Protein AF-A0A7G4A4N8-F1 (afdb_monomer)

Structure (mmCIF, N/CA/C/O backbone):
data_AF-A0A7G4A4N8-F1
#
_entry.id   AF-A0A7G4A4N8-F1
#
loop_
_atom_site.group_PDB
_atom_site.id
_atom_site.type_symbol
_atom_site.label_atom_id
_atom_site.label_alt_id
_atom_site.label_comp_id
_atom_site.label_asym_id
_atom_site.label_entity_id
_atom_site.label_seq_id
_atom_site.pdbx_PDB_ins_code
_atom_site.Cartn_x
_atom_site.Cartn_y
_atom_site.Cartn_z
_atom_site.occupancy
_atom_site.B_iso_or_equiv
_atom_site.auth_seq_id
_atom_site.auth_comp_id
_atom_site.auth_asym_id
_atom_site.auth_atom_id
_atom_site.pdbx_PDB_model_num
ATOM 1 N N . MET A 1 1 ? 3.421 18.245 -13.601 1.00 50.66 1 MET A N 1
ATOM 2 C CA . MET A 1 1 ? 3.447 17.379 -14.801 1.00 50.66 1 MET A CA 1
ATOM 3 C C . MET A 1 1 ? 2.092 16.705 -14.952 1.00 50.66 1 MET A C 1
ATOM 5 O O . MET A 1 1 ? 1.429 16.529 -13.933 1.00 50.66 1 MET A O 1
ATOM 9 N N . PRO A 1 2 ? 1.633 16.388 -16.171 1.00 55.34 2 PRO A N 1
ATOM 10 C CA . PRO A 1 2 ? 0.324 15.787 -16.346 1.00 55.34 2 PRO A CA 1
ATOM 11 C C . PRO A 1 2 ? 0.338 14.312 -15.906 1.00 55.34 2 PRO A C 1
ATOM 13 O O . PRO A 1 2 ? 1.372 13.643 -15.902 1.00 55.34 2 PRO A O 1
ATOM 16 N N . SER A 1 3 ? -0.819 13.829 -15.469 1.00 63.28 3 SER A N 1
ATOM 17 C CA . SER A 1 3 ? -0.973 12.531 -14.815 1.00 63.28 3 SER A CA 1
ATOM 18 C C . SER A 1 3 ? -0.917 11.369 -15.824 1.00 63.28 3 SER A C 1
ATOM 20 O O . SER A 1 3 ? -1.856 11.175 -16.590 1.00 63.28 3 SER A O 1
ATOM 22 N N . ARG A 1 4 ? 0.164 10.571 -15.806 1.00 70.56 4 ARG A N 1
ATOM 23 C CA . ARG A 1 4 ? 0.321 9.284 -16.528 1.00 70.56 4 ARG A CA 1
ATOM 24 C C . ARG A 1 4 ? -0.459 8.087 -15.956 1.00 70.56 4 ARG A C 1
ATOM 26 O O . ARG A 1 4 ? -0.221 7.678 -14.818 1.00 70.56 4 ARG A O 1
ATOM 33 N N . ILE A 1 5 ? -1.331 7.464 -16.734 1.00 71.50 5 ILE A N 1
ATOM 34 C CA . ILE A 1 5 ? -2.179 6.350 -16.291 1.00 71.50 5 ILE A CA 1
ATOM 35 C C . ILE A 1 5 ? -1.416 5.026 -16.412 1.00 71.50 5 ILE A C 1
ATOM 37 O O . ILE A 1 5 ? -1.003 4.643 -17.503 1.00 71.50 5 ILE A O 1
ATOM 41 N N . GLN A 1 6 ? -1.250 4.311 -15.296 1.00 79.69 6 GLN A N 1
ATOM 42 C CA . GLN A 1 6 ? -0.644 2.979 -15.303 1.00 79.69 6 GLN A CA 1
ATOM 43 C C . GLN A 1 6 ? -1.582 1.950 -15.962 1.00 79.69 6 GLN A C 1
ATOM 45 O O . GLN A 1 6 ? -2.731 1.838 -15.527 1.00 79.69 6 GLN A O 1
ATOM 50 N N . PRO A 1 7 ? -1.107 1.162 -16.946 1.00 81.75 7 PRO A N 1
ATOM 51 C CA . PRO A 1 7 ? -1.880 0.068 -17.528 1.00 81.75 7 PRO A CA 1
ATOM 52 C C . PRO A 1 7 ? -2.220 -1.032 -16.514 1.00 81.75 7 PRO A C 1
ATOM 54 O O . PRO A 1 7 ? -1.466 -1.301 -15.580 1.00 81.75 7 PRO A O 1
ATOM 57 N N . GLU A 1 8 ? -3.347 -1.712 -16.723 1.00 80.81 8 GLU A N 1
ATOM 58 C CA . GLU A 1 8 ? -3.895 -2.679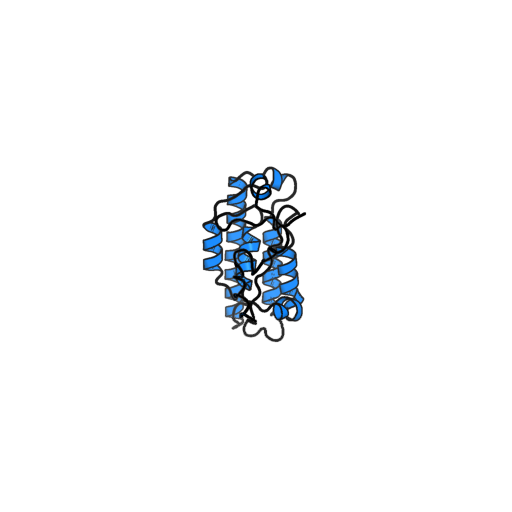 -15.764 1.00 80.81 8 GLU A CA 1
ATOM 59 C C . GLU A 1 8 ? -2.968 -3.872 -15.477 1.00 80.81 8 GLU A C 1
ATOM 61 O O . GLU A 1 8 ? -2.858 -4.284 -14.325 1.00 80.81 8 GLU A O 1
ATOM 66 N N . HIS A 1 9 ? -2.266 -4.387 -16.488 1.00 87.31 9 HIS A N 1
ATOM 67 C CA . HIS A 1 9 ? -1.401 -5.573 -16.391 1.00 87.31 9 HIS A CA 1
ATOM 68 C C . HIS A 1 9 ? 0.071 -5.247 -16.093 1.00 87.31 9 HIS A C 1
ATOM 70 O O . HIS A 1 9 ? 0.887 -6.157 -15.985 1.00 87.31 9 HIS A O 1
ATOM 76 N N . ILE A 1 10 ? 0.414 -3.963 -15.953 1.00 89.25 10 ILE A N 1
ATOM 77 C CA . ILE A 1 10 ? 1.795 -3.499 -15.780 1.00 89.25 10 ILE A CA 1
ATOM 78 C C . ILE A 1 10 ? 1.975 -2.911 -14.382 1.00 89.25 10 ILE A C 1
ATOM 80 O O . ILE A 1 10 ? 1.026 -2.394 -13.778 1.00 89.25 10 ILE A O 1
ATOM 84 N N . ILE A 1 11 ? 3.203 -2.968 -13.870 1.00 89.44 11 ILE A N 1
ATOM 85 C CA . ILE A 1 11 ? 3.648 -2.264 -12.677 1.00 89.44 11 ILE A CA 1
ATOM 86 C C . ILE A 1 11 ? 4.940 -1.481 -12.931 1.00 89.44 11 ILE A C 1
ATOM 88 O O . ILE A 1 11 ? 5.979 -2.025 -13.282 1.00 89.44 11 ILE A O 1
ATOM 92 N N . GLY A 1 12 ? 4.862 -0.160 -12.771 1.00 88.75 12 GLY A N 1
ATOM 93 C CA . GLY A 1 12 ? 6.040 0.711 -12.861 1.00 88.75 12 GLY A CA 1
ATOM 94 C C . GLY A 1 12 ? 6.844 0.752 -11.558 1.00 88.75 12 GLY A C 1
ATOM 95 O O . GLY A 1 12 ? 6.359 0.266 -10.530 1.00 88.75 12 GLY A O 1
ATOM 96 N N . PRO A 1 13 ? 8.007 1.419 -11.556 1.00 88.12 13 PRO A N 1
ATOM 97 C CA . PRO A 1 13 ? 8.814 1.589 -10.353 1.00 88.12 13 PRO A CA 1
ATOM 98 C C . PRO A 1 13 ? 8.028 2.287 -9.234 1.00 88.12 13 PRO A C 1
ATOM 100 O O . PRO A 1 13 ? 7.148 3.118 -9.489 1.00 88.12 13 PRO A O 1
ATOM 103 N N . ASN A 1 14 ? 8.368 1.967 -7.983 1.00 89.62 14 ASN A N 1
ATOM 104 C CA . ASN A 1 14 ? 7.815 2.575 -6.765 1.00 89.62 14 ASN A CA 1
ATOM 105 C C . ASN A 1 14 ? 6.289 2.419 -6.576 1.00 89.62 14 ASN A C 1
ATOM 107 O O . ASN A 1 14 ? 5.692 3.158 -5.785 1.00 89.62 14 ASN A O 1
ATOM 111 N N . ASN A 1 15 ? 5.643 1.497 -7.300 1.00 88.81 15 ASN A N 1
ATOM 112 C CA . ASN A 1 15 ? 4.184 1.360 -7.297 1.00 88.81 15 ASN A CA 1
ATOM 113 C C . ASN A 1 15 ? 3.623 0.234 -6.450 1.00 88.81 15 ASN A C 1
ATOM 115 O O . ASN A 1 15 ? 2.482 0.365 -6.014 1.00 88.81 15 ASN A O 1
ATOM 119 N N . ALA A 1 16 ? 4.360 -0.855 -6.228 1.00 91.88 16 ALA A N 1
ATOM 120 C CA . ALA A 1 16 ? 3.805 -2.027 -5.548 1.00 91.88 16 ALA A CA 1
ATOM 121 C C . ALA A 1 16 ? 3.273 -1.655 -4.165 1.00 91.88 16 ALA A C 1
ATOM 123 O O . ALA A 1 16 ? 2.098 -1.889 -3.878 1.00 91.88 16 ALA A O 1
ATOM 124 N N . GLY A 1 17 ? 4.087 -0.954 -3.373 1.00 93.25 17 GLY A N 1
ATOM 125 C CA . GLY A 1 17 ? 3.690 -0.468 -2.055 1.00 93.25 17 GLY A CA 1
ATOM 126 C C . GLY A 1 17 ? 2.419 0.386 -2.078 1.00 93.25 17 GLY A C 1
ATOM 127 O O . GLY A 1 17 ? 1.474 0.151 -1.322 1.00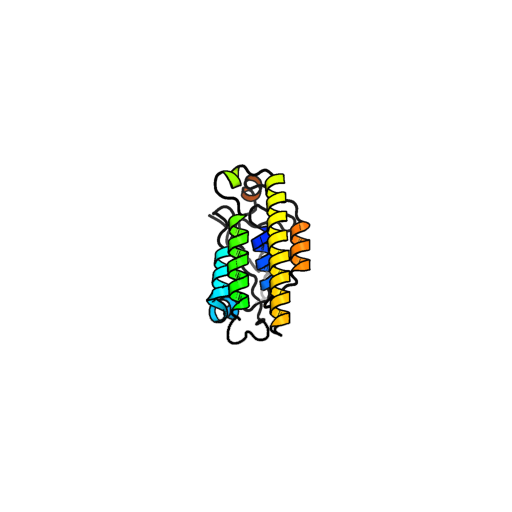 93.25 17 GLY A O 1
ATOM 128 N N . LYS A 1 18 ? 2.365 1.350 -3.001 1.00 91.12 18 LYS A N 1
ATOM 129 C CA . LYS A 1 18 ? 1.237 2.278 -3.160 1.00 91.12 18 LYS A CA 1
ATOM 130 C C . LYS A 1 18 ? -0.038 1.574 -3.617 1.00 91.12 18 LYS A C 1
ATOM 132 O O . LYS A 1 18 ? -1.113 1.866 -3.105 1.00 91.12 18 LYS A O 1
ATOM 137 N N . MET A 1 19 ? 0.066 0.643 -4.562 1.00 90.12 19 MET A N 1
ATOM 138 C CA . MET A 1 19 ? -1.076 -0.118 -5.065 1.00 90.12 19 MET A CA 1
ATOM 139 C C . MET A 1 19 ? -1.680 -1.019 -3.994 1.00 90.12 19 MET A C 1
ATOM 141 O O . MET A 1 19 ? -2.903 -1.056 -3.861 1.00 90.12 19 MET A O 1
ATOM 145 N N . ILE A 1 20 ? -0.833 -1.698 -3.216 1.00 93.31 20 ILE A N 1
ATOM 146 C CA . ILE A 1 20 ? -1.283 -2.572 -2.131 1.00 93.31 20 ILE A CA 1
ATOM 147 C C . ILE A 1 20 ? -1.982 -1.747 -1.055 1.00 93.31 20 ILE A C 1
ATOM 149 O O . ILE A 1 20 ? -3.142 -2.014 -0.746 1.00 93.31 20 ILE A O 1
ATOM 153 N N . LEU A 1 21 ? -1.331 -0.688 -0.556 1.00 92.62 21 LEU A N 1
ATOM 154 C CA . LEU A 1 21 ? -1.939 0.181 0.450 1.00 92.62 21 LEU A CA 1
ATOM 155 C C . LEU A 1 21 ? -3.208 0.858 -0.068 1.00 92.62 21 LEU A C 1
ATOM 157 O O . LEU A 1 21 ? -4.196 0.894 0.647 1.00 92.62 21 LEU A O 1
ATOM 161 N N . ARG A 1 22 ? -3.260 1.330 -1.317 1.00 89.75 22 ARG A N 1
ATOM 162 C CA . ARG A 1 22 ? -4.517 1.840 -1.883 1.00 89.75 22 ARG A CA 1
ATOM 163 C C . ARG A 1 22 ? -5.615 0.779 -1.863 1.00 89.75 22 ARG A C 1
ATOM 165 O O . ARG A 1 22 ? -6.738 1.087 -1.480 1.00 89.75 22 ARG A O 1
ATOM 172 N N . GLY A 1 23 ? -5.311 -0.438 -2.312 1.00 89.25 23 GLY A N 1
ATOM 173 C CA . GLY A 1 23 ? -6.289 -1.521 -2.389 1.00 89.25 23 GLY A CA 1
ATOM 174 C C . GLY A 1 23 ? -6.884 -1.864 -1.024 1.00 89.25 23 GLY A C 1
ATOM 175 O O . GLY A 1 23 ? -8.092 -2.043 -0.917 1.00 89.25 23 GLY A O 1
ATOM 176 N N . CYS A 1 24 ? -6.067 -1.876 0.033 1.00 91.12 24 CYS A N 1
ATOM 177 C CA . CYS A 1 24 ? -6.538 -2.173 1.388 1.00 91.12 24 CYS A CA 1
ATOM 178 C C . CYS A 1 24 ? -7.562 -1.149 1.915 1.00 91.12 24 CYS A C 1
ATOM 180 O O . CYS A 1 24 ? -8.391 -1.495 2.757 1.00 91.12 24 CYS A O 1
ATOM 182 N N . PHE A 1 25 ? -7.526 0.089 1.410 1.00 89.81 25 PHE A N 1
ATOM 183 C CA . PHE A 1 25 ? -8.363 1.203 1.866 1.00 89.81 25 PHE A CA 1
ATOM 184 C C . PHE A 1 25 ? -9.424 1.634 0.834 1.00 89.81 25 PHE A C 1
ATOM 186 O O . PHE A 1 25 ? -10.124 2.615 1.060 1.00 89.81 25 PHE A O 1
ATOM 193 N N . MET A 1 26 ? -9.572 0.917 -0.289 1.00 84.06 26 MET A N 1
ATOM 194 C CA . MET A 1 26 ? -10.341 1.391 -1.453 1.00 84.06 26 MET A CA 1
ATOM 195 C C . MET A 1 26 ? -11.852 1.569 -1.233 1.00 84.06 26 MET A C 1
ATOM 197 O O . MET A 1 26 ? -12.509 2.204 -2.053 1.00 84.06 26 MET A O 1
ATOM 201 N N . ASN A 1 27 ? -12.407 0.983 -0.170 1.00 84.94 27 ASN A N 1
ATOM 202 C CA . ASN A 1 27 ? -13.834 1.061 0.150 1.00 84.94 27 ASN A CA 1
ATOM 203 C C . ASN A 1 27 ? -14.109 1.887 1.409 1.00 84.94 27 ASN A C 1
ATOM 205 O O . ASN A 1 27 ? -15.248 1.930 1.872 1.00 84.94 27 ASN A O 1
ATOM 209 N N . ILE A 1 28 ? -13.088 2.536 1.970 1.00 89.19 28 ILE A N 1
ATOM 210 C CA . ILE A 1 28 ? -13.249 3.356 3.167 1.00 89.19 28 ILE A CA 1
ATOM 211 C C . ILE A 1 28 ? -13.821 4.719 2.780 1.00 89.19 28 ILE A C 1
ATOM 213 O O . ILE A 1 28 ? -13.477 5.281 1.736 1.00 89.19 28 ILE A O 1
ATOM 217 N N . SER A 1 29 ? -14.691 5.241 3.641 1.00 91.00 29 SER A N 1
ATOM 218 C CA . SER A 1 29 ? -15.255 6.581 3.553 1.00 91.00 29 SER A CA 1
ATOM 219 C C . SER A 1 29 ? -14.167 7.643 3.432 1.00 91.00 29 SER A C 1
ATOM 221 O O . SER A 1 29 ? -13.218 7.696 4.222 1.00 91.00 29 SER A O 1
ATOM 223 N N . LYS A 1 30 ? -14.341 8.532 2.451 1.00 90.25 30 LYS A N 1
ATOM 224 C CA . LYS A 1 30 ? -13.481 9.704 2.277 1.00 90.25 30 LYS A CA 1
ATOM 225 C C . LYS A 1 30 ? -13.485 10.583 3.522 1.00 90.25 30 LYS A C 1
ATOM 227 O O . LYS A 1 30 ? -12.416 10.958 3.997 1.00 90.25 30 LYS A O 1
ATOM 232 N N . ASP A 1 31 ? -14.666 10.855 4.070 1.00 91.44 31 ASP A N 1
ATOM 233 C CA . ASP A 1 31 ? -14.814 11.692 5.260 1.00 91.44 31 ASP A CA 1
ATOM 234 C C . ASP A 1 31 ? -14.106 11.063 6.457 1.00 91.44 31 ASP A C 1
ATOM 236 O O . ASP A 1 31 ? -13.403 11.750 7.194 1.00 91.44 31 ASP A O 1
ATOM 240 N N . TRP A 1 32 ? -14.187 9.740 6.606 1.00 93.06 32 TRP A N 1
ATOM 241 C CA . TRP A 1 32 ? -13.449 9.059 7.663 1.00 93.06 32 TRP A CA 1
ATOM 242 C C . TRP A 1 32 ? -11.930 9.150 7.462 1.00 93.06 32 TRP A C 1
ATOM 244 O O . TRP A 1 32 ? -11.195 9.395 8.419 1.00 93.06 32 TRP A O 1
ATOM 254 N N . ILE A 1 33 ? -11.429 8.991 6.232 1.00 90.56 33 ILE A N 1
ATOM 255 C CA . ILE A 1 33 ? -9.993 9.127 5.926 1.00 90.56 33 ILE A CA 1
ATOM 256 C C . ILE A 1 33 ? -9.490 10.546 6.206 1.00 90.56 33 ILE A C 1
ATOM 258 O O . ILE A 1 33 ? -8.435 10.726 6.814 1.00 90.56 33 ILE A O 1
ATOM 262 N N . GLU A 1 34 ? -10.231 11.557 5.764 1.00 89.94 34 GLU A N 1
ATOM 263 C CA . GLU A 1 34 ? -9.786 12.950 5.808 1.00 89.94 34 GLU A CA 1
ATOM 264 C C . GLU A 1 34 ? -10.041 13.618 7.164 1.00 89.94 34 GLU A C 1
ATOM 266 O O . GLU A 1 34 ? -9.230 14.434 7.605 1.00 89.94 34 GLU A O 1
ATOM 271 N N . GLN A 1 35 ? -11.135 13.270 7.844 1.00 90.69 35 GLN A N 1
ATOM 272 C CA . GLN A 1 35 ? -11.603 13.980 9.037 1.00 90.69 35 GLN A CA 1
ATOM 273 C C . GLN A 1 35 ? -11.390 13.155 10.310 1.00 90.69 35 GLN A C 1
ATOM 275 O O . GLN A 1 35 ? -10.744 13.631 11.244 1.00 90.69 35 GLN A O 1
ATOM 280 N N . THR A 1 36 ? -11.861 11.906 10.342 1.00 91.56 36 THR A N 1
ATOM 281 C CA . THR A 1 36 ? -11.829 11.060 11.552 1.00 91.56 36 THR A CA 1
ATOM 282 C C . THR A 1 36 ? -10.452 10.443 11.805 1.00 91.56 36 THR A C 1
ATOM 284 O O . THR A 1 36 ? -9.941 10.437 12.923 1.00 91.56 36 THR A O 1
ATOM 287 N N . SER A 1 37 ? -9.805 9.948 10.753 1.00 90.69 37 SER A N 1
ATOM 288 C CA . SER A 1 37 ? -8.522 9.246 10.812 1.00 90.69 37 SER A CA 1
ATOM 289 C C . SER A 1 37 ? -7.359 10.073 10.280 1.00 90.69 37 SER A C 1
ATOM 291 O O . SER A 1 37 ? -6.346 9.507 9.881 1.00 90.69 37 SER A O 1
ATOM 293 N N . ASN A 1 38 ? -7.467 11.405 10.319 1.00 88.81 38 ASN A N 1
ATOM 294 C CA . ASN A 1 38 ? -6.541 12.379 9.722 1.00 88.81 38 ASN A CA 1
ATOM 295 C C . ASN A 1 38 ? -5.041 12.006 9.824 1.00 88.81 38 ASN A C 1
ATOM 297 O O . ASN A 1 38 ? -4.276 12.208 8.886 1.00 88.81 38 ASN A O 1
ATOM 301 N N . GLN A 1 39 ? -4.591 11.390 10.923 1.00 91.31 39 GLN A N 1
ATOM 302 C CA . GLN A 1 39 ? -3.219 10.873 11.029 1.00 91.31 39 GLN A CA 1
ATOM 303 C C . GLN A 1 39 ? -2.919 9.715 10.057 1.00 91.31 39 GLN A C 1
ATOM 305 O O . GLN A 1 39 ? -1.955 9.792 9.294 1.00 91.31 39 GLN A O 1
ATOM 310 N N . VAL A 1 40 ? -3.743 8.663 10.055 1.00 92.62 40 VAL A N 1
ATOM 311 C CA . VAL A 1 40 ? -3.651 7.532 9.115 1.00 92.62 40 VAL A CA 1
ATOM 312 C C . VAL A 1 40 ? -3.896 8.023 7.690 1.00 92.62 40 VAL A C 1
ATOM 314 O O . VAL A 1 40 ? -3.056 7.815 6.812 1.00 92.62 40 VAL A O 1
ATOM 317 N N . GLY A 1 41 ? -4.998 8.743 7.468 1.00 90.75 41 GLY A N 1
ATOM 318 C CA . GLY A 1 41 ? -5.368 9.261 6.156 1.00 90.75 41 GLY A CA 1
ATOM 319 C C . GLY A 1 41 ? -4.343 10.230 5.576 1.00 90.75 41 GLY A C 1
ATOM 320 O O . GLY A 1 41 ? -4.022 10.157 4.390 1.00 90.75 41 GLY A O 1
ATOM 321 N N . GLY A 1 42 ? -3.747 11.085 6.404 1.00 91.06 42 GLY A N 1
ATOM 322 C CA . GLY A 1 42 ? -2.692 12.010 6.007 1.00 91.06 42 GLY A CA 1
ATOM 323 C C . GLY A 1 42 ? -1.363 11.319 5.697 1.00 91.06 42 GLY A C 1
ATOM 324 O O . GLY A 1 42 ? -0.635 11.765 4.807 1.00 91.06 42 GLY A O 1
ATOM 325 N N . LEU A 1 43 ? -1.015 10.230 6.392 1.00 93.00 43 LEU A N 1
ATOM 326 C CA . LEU A 1 43 ? 0.145 9.400 6.039 1.00 93.00 43 LEU A CA 1
ATOM 327 C C . LEU A 1 43 ? -0.077 8.687 4.702 1.00 93.00 43 LEU A C 1
ATOM 329 O O . LEU A 1 43 ? 0.766 8.796 3.810 1.00 93.00 43 LEU A O 1
ATOM 333 N N . LEU A 1 44 ? -1.230 8.036 4.547 1.00 91.12 44 LEU A N 1
ATOM 334 C CA . LEU A 1 44 ? -1.600 7.312 3.336 1.00 91.12 44 LEU A CA 1
ATOM 335 C C . LEU A 1 44 ? -1.661 8.252 2.126 1.00 91.12 44 LEU A C 1
ATOM 337 O O . LEU A 1 44 ? -0.970 8.033 1.137 1.00 91.12 44 LEU A O 1
ATOM 341 N N . THR A 1 45 ? -2.405 9.353 2.227 1.00 88.38 45 THR A N 1
ATOM 342 C CA . THR A 1 45 ? -2.569 10.327 1.136 1.00 88.38 45 THR A CA 1
ATOM 343 C C . THR A 1 45 ? -1.232 10.928 0.709 1.00 88.38 45 THR A C 1
ATOM 345 O O . THR A 1 45 ? -0.949 11.014 -0.485 1.00 88.38 45 THR A O 1
ATOM 348 N N . ARG A 1 46 ? -0.364 11.310 1.659 1.00 88.50 46 ARG A N 1
ATOM 349 C CA . ARG A 1 46 ? 0.977 11.819 1.324 1.00 88.50 46 ARG A CA 1
ATOM 350 C C . ARG A 1 46 ? 1.836 10.761 0.651 1.00 88.50 46 ARG A C 1
ATOM 352 O O . ARG A 1 46 ? 2.576 11.089 -0.267 1.00 88.50 46 ARG A O 1
ATOM 359 N N . TYR A 1 47 ? 1.761 9.511 1.097 1.00 89.56 47 TYR A N 1
ATOM 360 C CA . TYR A 1 47 ? 2.509 8.427 0.472 1.00 89.56 47 TYR A CA 1
ATOM 361 C C . TYR A 1 47 ? 2.040 8.155 -0.963 1.00 89.56 47 TYR A C 1
ATOM 363 O O . TYR A 1 47 ? 2.868 8.052 -1.860 1.00 89.56 47 TYR A O 1
ATOM 371 N N . LEU A 1 48 ? 0.731 8.115 -1.209 1.00 86.19 48 LEU A N 1
ATOM 372 C CA . LEU A 1 48 ? 0.180 7.837 -2.538 1.00 86.19 48 LEU A CA 1
ATOM 373 C C . LEU A 1 48 ? 0.386 8.982 -3.548 1.00 86.19 48 LEU A C 1
ATOM 375 O O . LEU A 1 48 ? 0.466 8.729 -4.754 1.00 86.19 48 LEU A O 1
ATOM 379 N N . LYS A 1 49 ? 0.504 10.223 -3.057 1.00 78.56 49 LYS A N 1
ATOM 380 C CA . LYS A 1 49 ? 0.846 11.417 -3.850 1.00 78.56 49 LYS A CA 1
ATOM 381 C C . LYS A 1 49 ? 2.313 11.473 -4.267 1.00 78.56 49 LYS A C 1
ATOM 383 O O . LYS A 1 49 ? 2.632 12.023 -5.317 1.00 78.56 49 LYS A O 1
ATOM 388 N N 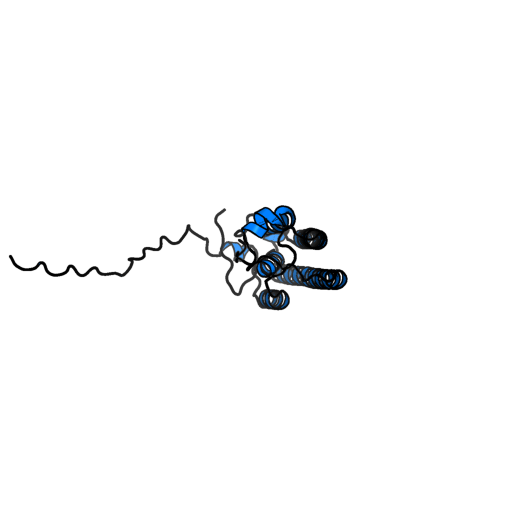. ASP A 1 50 ? 3.206 10.930 -3.450 1.00 67.25 50 ASP A N 1
ATOM 389 C CA . ASP A 1 50 ? 4.648 11.093 -3.614 1.00 67.25 50 ASP A CA 1
ATOM 390 C C . ASP A 1 50 ? 5.214 10.055 -4.591 1.00 67.25 50 ASP A C 1
ATOM 392 O O . ASP A 1 50 ? 5.575 8.935 -4.226 1.00 67.25 50 ASP A O 1
ATOM 396 N N . ARG A 1 51 ? 5.217 10.409 -5.878 1.00 65.50 51 ARG A N 1
ATOM 397 C CA . ARG A 1 51 ? 5.728 9.568 -6.972 1.00 65.50 51 ARG A CA 1
ATOM 398 C C . ARG A 1 51 ? 6.977 10.130 -7.648 1.00 65.50 51 ARG A C 1
ATOM 400 O O . ARG A 1 51 ? 7.225 9.804 -8.805 1.00 65.50 51 ARG A O 1
ATOM 407 N N . HIS A 1 52 ? 7.741 10.970 -6.944 1.00 63.50 52 HIS A N 1
ATOM 408 C CA . HIS A 1 52 ? 8.966 11.585 -7.471 1.00 63.50 52 HIS A CA 1
ATOM 409 C C . HIS A 1 52 ? 8.772 12.251 -8.848 1.00 63.50 52 HIS A C 1
ATOM 411 O O . HIS A 1 52 ? 9.620 12.126 -9.713 1.00 63.50 52 HIS A O 1
ATOM 417 N N . GLU A 1 53 ? 7.640 12.934 -9.064 1.00 54.09 53 GLU A N 1
ATOM 418 C CA . GLU A 1 53 ? 7.301 13.669 -10.303 1.00 54.09 53 GLU A CA 1
ATOM 419 C C . GLU A 1 53 ? 7.139 12.836 -11.594 1.00 54.09 53 GLU A C 1
ATOM 421 O O . GLU A 1 53 ? 6.797 13.390 -12.639 1.00 54.09 53 GLU A O 1
ATOM 426 N N . GLU A 1 54 ? 7.296 11.514 -11.537 1.00 52.97 54 GLU A N 1
ATOM 427 C CA . GLU A 1 54 ? 7.426 10.674 -12.737 1.00 52.97 54 GLU A CA 1
ATOM 428 C C . GLU A 1 54 ? 6.139 9.918 -13.120 1.00 52.97 54 GLU A C 1
ATOM 430 O O . GLU A 1 54 ? 6.037 9.358 -14.214 1.00 52.97 54 GLU A O 1
ATOM 435 N N . ALA A 1 55 ? 5.101 9.937 -12.272 1.00 53.81 55 ALA A N 1
ATOM 436 C CA . ALA A 1 55 ? 3.815 9.308 -12.585 1.00 53.81 55 ALA A CA 1
ATOM 437 C C . ALA A 1 55 ? 2.622 9.841 -11.763 1.00 53.81 55 ALA A C 1
ATOM 439 O O . ALA A 1 55 ? 2.803 10.512 -10.750 1.00 53.81 55 ALA A O 1
ATOM 440 N N . THR A 1 56 ? 1.393 9.552 -12.224 1.00 54.31 56 THR A N 1
ATOM 441 C CA . THR A 1 56 ? 0.130 10.042 -11.621 1.00 54.31 56 THR A CA 1
ATOM 442 C C . THR A 1 56 ? 0.013 9.688 -10.158 1.00 54.31 56 THR A C 1
ATOM 444 O O . THR A 1 56 ? 0.238 8.533 -9.787 1.00 54.31 56 THR A O 1
ATOM 447 N N . GLU A 1 57 ? -0.450 10.659 -9.373 1.00 63.69 57 GLU A N 1
ATOM 448 C CA . GLU A 1 57 ? -0.991 10.434 -8.038 1.00 63.69 57 GLU A CA 1
ATOM 449 C C . GLU A 1 57 ? -1.911 9.209 -8.032 1.00 63.69 57 GLU A C 1
ATOM 451 O O . GLU A 1 57 ? -2.878 9.122 -8.787 1.00 63.69 57 GLU A O 1
ATOM 456 N N . ILE A 1 58 ? -1.634 8.256 -7.150 1.00 68.44 58 ILE A N 1
ATOM 457 C CA . ILE A 1 58 ? -2.532 7.124 -6.969 1.00 68.44 58 ILE A CA 1
ATOM 458 C C . ILE A 1 58 ? -3.684 7.605 -6.080 1.00 68.44 58 ILE A C 1
ATOM 460 O O . ILE A 1 58 ? -3.606 7.577 -4.856 1.00 68.44 58 ILE A O 1
ATOM 464 N N . THR A 1 59 ? -4.760 8.092 -6.698 1.00 67.81 59 THR A N 1
ATOM 465 C CA . THR A 1 59 ? -5.945 8.532 -5.953 1.00 67.81 59 THR A CA 1
ATOM 466 C C . THR A 1 59 ? -6.618 7.324 -5.314 1.00 67.81 59 THR A C 1
ATOM 468 O O . THR A 1 59 ? -6.915 6.340 -6.000 1.00 67.81 59 THR A O 1
ATOM 471 N N . LEU A 1 60 ? -6.885 7.386 -4.010 1.00 69.31 60 LEU A N 1
ATOM 472 C CA . LEU A 1 60 ? -7.724 6.398 -3.337 1.00 69.31 60 LEU A CA 1
ATOM 473 C C . LEU A 1 60 ? -9.106 6.382 -3.991 1.00 69.31 60 LEU A C 1
ATOM 475 O O . LEU A 1 60 ? -9.726 7.426 -4.180 1.00 69.31 60 LEU A O 1
ATOM 479 N N . GLY A 1 61 ? -9.572 5.187 -4.361 1.00 72.06 61 GLY A N 1
ATOM 480 C CA . GLY A 1 61 ? -11.014 4.996 -4.463 1.00 72.06 61 GLY A CA 1
ATOM 481 C C . GLY A 1 61 ? -11.569 5.128 -3.052 1.00 72.06 61 GLY A C 1
ATOM 482 O O . GLY A 1 61 ? -10.952 4.607 -2.125 1.00 72.06 61 GLY A O 1
ATOM 483 N N . TYR A 1 62 ? -12.656 5.870 -2.895 1.00 81.19 62 TYR A N 1
ATOM 484 C CA . TYR A 1 62 ? -13.357 5.972 -1.625 1.00 81.19 62 TYR A CA 1
ATOM 485 C C . TYR A 1 62 ? -14.692 5.255 -1.758 1.00 81.19 62 TYR A C 1
ATOM 487 O O . TYR A 1 62 ? -15.353 5.368 -2.793 1.00 81.19 62 TYR A O 1
ATOM 495 N N . GLY A 1 63 ? -15.059 4.523 -0.715 1.00 86.62 63 GLY A N 1
ATOM 496 C CA . GLY A 1 63 ? -16.404 3.989 -0.547 1.00 86.62 63 GLY A CA 1
ATOM 497 C C . GLY A 1 63 ? -17.161 4.799 0.496 1.00 86.62 63 GLY A C 1
ATOM 498 O O . GLY A 1 63 ? -16.876 5.975 0.713 1.00 86.62 63 GLY A O 1
ATOM 499 N N . GLU A 1 64 ? -18.096 4.141 1.171 1.00 88.38 64 GLU A N 1
ATOM 500 C CA . GLU A 1 64 ? -18.871 4.722 2.275 1.00 88.38 64 GLU A CA 1
ATOM 501 C C . GLU A 1 64 ? -18.610 3.999 3.605 1.00 88.38 64 GLU A C 1
ATOM 503 O O . GLU A 1 64 ? -19.114 4.416 4.645 1.00 88.38 64 GLU A O 1
ATOM 508 N N . ASN A 1 65 ? -17.790 2.939 3.604 1.00 89.50 65 ASN A N 1
ATOM 509 C CA . ASN A 1 65 ? -17.588 2.120 4.794 1.00 89.50 65 ASN A CA 1
ATOM 510 C C . ASN A 1 65 ? -16.694 2.829 5.808 1.00 89.50 65 ASN A C 1
ATOM 512 O O . ASN A 1 65 ? -15.637 3.367 5.472 1.00 89.50 65 ASN A O 1
ATOM 516 N N . VAL A 1 66 ? -17.081 2.756 7.072 1.00 90.94 66 VAL A N 1
ATOM 517 C CA . VAL A 1 66 ? -16.215 3.098 8.196 1.00 90.94 66 VAL A CA 1
ATOM 518 C C . VAL A 1 66 ? -15.691 1.790 8.785 1.00 90.94 66 VAL A C 1
ATOM 520 O O . VAL A 1 66 ? -16.493 0.877 8.979 1.00 90.94 66 VAL A O 1
ATOM 523 N N . PRO A 1 67 ? -14.374 1.648 9.023 1.00 90.88 67 PRO A N 1
ATOM 524 C CA . PRO A 1 67 ? -13.841 0.461 9.675 1.00 90.88 67 PRO A CA 1
ATOM 525 C C . PRO A 1 67 ? -14.497 0.241 11.041 1.00 90.88 67 PRO A C 1
ATOM 527 O O . PRO A 1 67 ? -14.579 1.174 11.842 1.00 90.88 67 PRO A O 1
ATOM 530 N N . GLU A 1 68 ? -14.942 -0.987 11.292 1.00 89.69 68 GLU A N 1
ATOM 531 C CA . GLU A 1 68 ? -15.656 -1.344 12.518 1.00 89.69 68 GLU A CA 1
ATOM 532 C C . GLU A 1 68 ? -14.813 -1.025 13.764 1.00 89.69 68 GLU A C 1
ATOM 534 O O . GLU A 1 68 ? -13.587 -1.223 13.789 1.00 89.69 68 GLU A O 1
ATOM 539 N N . GLY A 1 69 ? -15.470 -0.453 14.776 1.00 89.62 69 GLY A N 1
ATOM 540 C CA . GLY A 1 69 ? -14.850 -0.051 16.040 1.00 89.62 69 GLY A CA 1
ATOM 541 C C . GLY A 1 69 ? -14.012 1.230 15.960 1.00 89.62 69 GLY A C 1
ATOM 542 O O . GLY A 1 69 ? -13.355 1.595 16.936 1.00 89.62 69 GLY A O 1
ATOM 543 N N . ARG A 1 70 ? -14.006 1.919 14.810 1.00 92.50 70 ARG A N 1
ATOM 544 C CA . ARG A 1 70 ? -13.231 3.151 14.567 1.00 92.50 70 ARG A CA 1
ATOM 545 C C . ARG A 1 70 ? -14.101 4.327 14.148 1.00 92.50 70 ARG A C 1
ATOM 547 O O . ARG A 1 70 ? -13.605 5.280 13.546 1.00 92.50 70 ARG A O 1
ATOM 554 N N . GLU A 1 71 ? -15.385 4.289 14.473 1.00 92.50 71 GLU A N 1
ATOM 555 C CA . GLU A 1 71 ? -16.371 5.301 14.094 1.00 92.50 71 GLU A CA 1
ATOM 556 C C . GLU A 1 71 ? -15.976 6.697 14.588 1.00 92.50 71 GLU A C 1
ATOM 558 O O . GLU A 1 71 ? -16.148 7.686 13.876 1.00 92.50 71 GLU A O 1
ATOM 563 N N . GLU A 1 72 ? -15.375 6.770 15.776 1.00 91.88 72 GLU A N 1
ATOM 564 C CA . GLU A 1 72 ? -14.970 8.033 16.394 1.00 91.88 72 GLU A CA 1
ATOM 565 C C . GLU A 1 72 ? -13.510 8.414 16.117 1.00 91.88 72 GLU A C 1
ATOM 567 O O . GLU A 1 72 ? -13.188 9.602 16.062 1.00 91.88 72 GLU A O 1
ATOM 572 N N . ARG A 1 73 ? -12.605 7.432 15.984 1.00 93.12 73 ARG A N 1
ATOM 573 C CA . ARG A 1 73 ? -11.163 7.644 15.751 1.00 93.12 73 ARG A CA 1
ATOM 574 C C . ARG A 1 73 ? -10.427 6.337 15.419 1.00 93.12 73 ARG A C 1
ATOM 576 O O . ARG A 1 73 ? -10.875 5.274 15.841 1.00 93.12 73 ARG A O 1
ATOM 583 N N . PRO A 1 74 ? -9.252 6.401 14.762 1.00 94.06 74 PRO A N 1
ATOM 584 C CA . PRO A 1 74 ? -8.367 5.248 14.637 1.00 94.06 74 PRO A CA 1
ATOM 585 C C . PRO A 1 74 ? -7.757 4.855 15.990 1.00 94.06 74 PRO A C 1
ATOM 587 O O . PRO A 1 74 ? -7.546 5.696 16.873 1.00 94.06 74 PRO A O 1
ATOM 590 N N . HIS A 1 75 ? -7.397 3.582 16.125 1.00 95.00 75 HIS A N 1
ATOM 591 C CA . HIS A 1 75 ? -6.587 3.104 17.237 1.00 95.00 75 HIS A CA 1
ATOM 592 C C . HIS A 1 75 ? -5.131 3.552 17.080 1.00 95.00 75 HIS A C 1
ATOM 594 O O . HIS A 1 75 ? -4.637 3.819 15.982 1.00 95.00 75 HIS A O 1
ATOM 600 N N . LYS A 1 76 ? -4.398 3.583 18.198 1.00 94.56 76 LYS A N 1
ATOM 601 C CA . LYS A 1 76 ? -2.958 3.878 18.187 1.00 94.56 76 LYS A CA 1
ATOM 602 C C . LYS A 1 76 ? -2.190 2.897 17.293 1.00 94.56 76 LYS A C 1
ATOM 604 O O . LYS A 1 76 ? -1.315 3.318 16.540 1.00 94.56 76 LYS A O 1
ATOM 609 N N . LEU A 1 77 ? -2.571 1.621 17.343 1.00 95.81 77 LEU A N 1
ATOM 610 C CA . LEU A 1 77 ? -2.005 0.556 16.521 1.00 95.81 77 LEU A CA 1
ATOM 611 C C . LEU A 1 77 ? -2.119 0.859 15.015 1.00 95.81 77 LEU A C 1
ATOM 613 O O . LEU A 1 77 ? -1.164 0.635 14.276 1.00 95.81 77 LEU A O 1
ATOM 617 N N . ASP A 1 78 ? -3.240 1.434 14.566 1.00 95.69 78 ASP A N 1
ATOM 618 C CA . ASP A 1 78 ? -3.468 1.789 13.158 1.00 95.69 78 ASP A CA 1
ATOM 619 C C . ASP A 1 78 ? -2.464 2.847 12.670 1.00 95.69 78 ASP A C 1
ATOM 621 O O . ASP A 1 78 ? -1.919 2.767 11.564 1.00 95.69 78 ASP A O 1
ATOM 625 N N . ILE A 1 79 ? -2.197 3.843 13.521 1.00 95.62 79 ILE A N 1
ATOM 626 C CA . ILE A 1 79 ? -1.262 4.939 13.247 1.00 95.62 79 ILE A CA 1
ATOM 627 C C . ILE A 1 79 ? 0.176 4.414 13.220 1.00 95.62 79 ILE A C 1
ATOM 629 O O . ILE A 1 79 ? 0.942 4.764 12.320 1.00 95.62 79 ILE A O 1
ATOM 633 N N . GLU A 1 80 ? 0.541 3.567 14.185 1.00 96.25 80 GLU A N 1
ATOM 634 C CA . GLU A 1 80 ? 1.868 2.950 14.270 1.00 96.25 80 GLU A CA 1
ATOM 635 C C . GLU A 1 80 ? 2.146 2.044 13.068 1.00 96.25 80 GLU A C 1
ATOM 637 O O . GLU A 1 80 ? 3.204 2.167 12.443 1.00 96.25 80 GLU A O 1
ATOM 642 N N . PHE A 1 81 ? 1.178 1.201 12.694 1.00 97.00 81 PHE A N 1
ATOM 643 C CA . PHE A 1 81 ? 1.243 0.389 11.483 1.00 97.00 81 PHE A CA 1
ATOM 644 C C . PHE A 1 81 ? 1.485 1.266 10.250 1.00 97.00 81 PHE A C 1
ATOM 646 O O . PHE A 1 81 ? 2.460 1.054 9.523 1.00 97.00 81 PHE A O 1
ATOM 653 N N . MET A 1 82 ? 0.648 2.291 10.044 1.00 96.31 82 MET A N 1
ATOM 654 C CA . MET A 1 82 ? 0.727 3.143 8.858 1.00 96.31 82 MET A CA 1
ATOM 655 C C . MET A 1 82 ? 2.051 3.911 8.781 1.00 96.31 82 MET A C 1
ATOM 657 O O . MET A 1 82 ? 2.686 3.969 7.727 1.00 96.31 82 MET A O 1
ATOM 661 N N . ALA A 1 83 ? 2.509 4.477 9.898 1.00 95.75 83 ALA A N 1
ATOM 662 C CA . ALA A 1 83 ? 3.775 5.200 9.951 1.00 95.75 83 ALA A CA 1
ATOM 663 C C . ALA A 1 83 ? 4.967 4.280 9.648 1.00 95.75 83 ALA A C 1
ATOM 665 O O . ALA A 1 83 ? 5.864 4.653 8.885 1.00 95.75 83 ALA A O 1
ATOM 666 N N . ASN A 1 84 ? 4.968 3.073 10.218 1.00 96.69 84 ASN A N 1
ATOM 667 C CA . ASN A 1 84 ? 6.045 2.111 10.037 1.00 96.69 84 ASN A CA 1
ATOM 668 C C . ASN A 1 84 ? 6.117 1.608 8.590 1.00 96.69 84 ASN A C 1
ATOM 670 O O . ASN A 1 84 ? 7.180 1.679 7.968 1.00 96.69 84 ASN A O 1
ATOM 674 N N . VAL A 1 85 ? 4.990 1.156 8.032 1.00 96.62 85 VAL A N 1
ATOM 675 C CA . VAL A 1 85 ? 4.960 0.587 6.679 1.00 96.62 85 VAL A CA 1
ATOM 676 C C . VAL A 1 85 ? 5.320 1.635 5.626 1.00 96.62 85 VAL A C 1
ATOM 678 O O . VAL A 1 85 ? 6.162 1.372 4.772 1.00 96.62 85 VAL A O 1
ATOM 681 N N . VAL A 1 86 ? 4.794 2.863 5.732 1.00 95.12 86 VAL A N 1
ATOM 682 C CA . VAL A 1 86 ? 5.122 3.953 4.797 1.00 95.12 86 VAL A CA 1
ATOM 683 C C . VAL A 1 86 ? 6.607 4.306 4.856 1.00 95.12 86 VAL A C 1
ATOM 685 O O . VAL A 1 86 ? 7.233 4.503 3.815 1.00 95.12 86 VAL A O 1
ATOM 688 N N . ASN A 1 87 ? 7.199 4.370 6.051 1.00 94.94 87 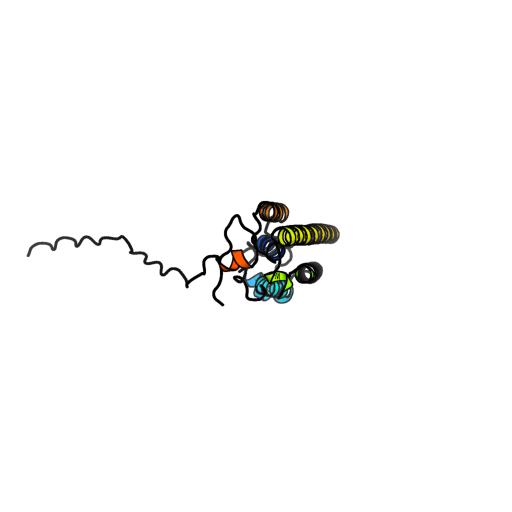ASN A N 1
ATOM 689 C CA . ASN A 1 87 ? 8.628 4.646 6.201 1.00 94.94 87 ASN A CA 1
ATOM 690 C C . ASN A 1 87 ? 9.492 3.531 5.588 1.00 94.94 87 ASN A C 1
ATOM 692 O O . ASN A 1 87 ? 10.456 3.823 4.881 1.00 94.94 87 ASN A O 1
ATOM 696 N N . GLN A 1 88 ? 9.147 2.262 5.817 1.00 96.31 88 GLN A N 1
ATOM 697 C CA . GLN A 1 88 ? 9.875 1.136 5.229 1.00 96.31 88 GLN A CA 1
ATOM 698 C C . GLN A 1 88 ? 9.766 1.115 3.703 1.00 96.31 88 GLN A C 1
ATOM 700 O O . GLN A 1 88 ? 10.782 0.971 3.025 1.00 96.31 88 GLN A O 1
ATOM 705 N N . LEU A 1 89 ? 8.564 1.328 3.163 1.00 94.75 89 LEU A N 1
ATOM 706 C CA . LEU A 1 89 ? 8.341 1.374 1.721 1.00 94.75 89 LEU A CA 1
ATOM 707 C C . LEU A 1 89 ? 9.121 2.517 1.066 1.00 94.75 89 LEU A C 1
ATOM 709 O O . LEU A 1 89 ? 9.831 2.273 0.096 1.00 94.75 89 LEU A O 1
ATOM 713 N N . ARG A 1 90 ? 9.085 3.731 1.634 1.00 91.88 90 ARG A N 1
ATOM 714 C CA . ARG A 1 90 ? 9.856 4.885 1.129 1.00 91.88 90 ARG A CA 1
ATOM 715 C C . ARG A 1 90 ? 11.359 4.610 1.059 1.00 91.88 90 ARG A C 1
ATOM 717 O O . ARG A 1 90 ? 12.006 5.033 0.113 1.00 91.88 90 ARG A O 1
ATOM 724 N N . ARG A 1 91 ? 11.926 3.871 2.018 1.00 92.62 91 ARG A N 1
ATOM 725 C CA . ARG A 1 91 ? 13.357 3.495 1.996 1.00 92.62 91 ARG A CA 1
ATOM 726 C C . ARG A 1 91 ? 13.716 2.525 0.872 1.00 92.62 91 ARG A C 1
ATOM 728 O O . ARG A 1 91 ? 14.890 2.400 0.544 1.00 92.62 91 ARG A O 1
ATOM 735 N N . LYS A 1 92 ? 12.729 1.816 0.324 1.00 92.12 92 LYS A N 1
ATOM 736 C CA . LYS A 1 92 ? 12.892 0.912 -0.820 1.00 92.12 92 LYS A CA 1
ATOM 737 C C . LYS A 1 92 ? 12.581 1.581 -2.151 1.00 92.12 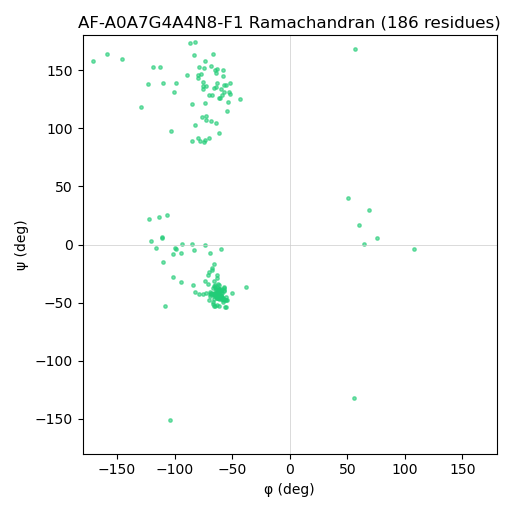92 LYS A C 1
ATOM 739 O O . LYS A 1 92 ? 12.792 0.967 -3.194 1.00 92.12 92 LYS A O 1
ATOM 744 N N . GLU A 1 93 ? 12.062 2.805 -2.140 1.00 90.69 93 GLU A N 1
ATOM 745 C CA . GLU A 1 93 ? 11.768 3.538 -3.363 1.00 90.69 93 GLU A CA 1
ATOM 746 C C . GLU A 1 93 ? 13.059 4.073 -3.987 1.00 90.69 93 GLU A C 1
ATOM 748 O O . GLU A 1 93 ? 13.932 4.618 -3.315 1.00 90.69 93 GLU A O 1
ATOM 753 N N . LYS A 1 94 ? 13.186 3.873 -5.297 1.00 89.31 94 LYS A N 1
ATOM 754 C CA . LYS A 1 94 ? 14.284 4.408 -6.099 1.00 89.31 94 LYS A CA 1
ATOM 755 C C . LYS A 1 94 ? 13.978 5.874 -6.389 1.00 89.31 94 LYS A C 1
ATOM 757 O O . LYS A 1 94 ? 12.816 6.227 -6.578 1.00 89.31 94 LYS A O 1
ATOM 762 N N . SER A 1 95 ? 15.001 6.719 -6.463 1.00 88.19 95 SER A N 1
ATOM 763 C CA . SER A 1 95 ? 14.840 8.140 -6.794 1.00 88.19 95 SER A CA 1
ATOM 764 C C . SER A 1 95 ? 16.028 8.660 -7.607 1.00 88.19 95 SER A C 1
ATOM 766 O O . SER A 1 95 ? 17.095 8.047 -7.614 1.00 88.19 95 SER A O 1
ATOM 768 N N . GLY A 1 96 ? 15.840 9.775 -8.318 1.00 86.88 96 GLY A N 1
ATOM 769 C CA . GLY A 1 96 ? 16.898 10.419 -9.101 1.00 86.88 96 GLY A CA 1
ATOM 770 C C . GLY A 1 96 ? 17.547 9.477 -10.121 1.00 86.88 96 GLY A C 1
ATOM 771 O O . GLY A 1 96 ? 16.862 8.777 -10.866 1.00 86.88 96 GLY A O 1
ATOM 772 N N . THR A 1 97 ? 18.879 9.450 -10.149 1.00 88.25 97 THR A N 1
ATOM 773 C CA . THR A 1 97 ? 19.653 8.629 -11.093 1.00 88.25 97 THR A CA 1
ATOM 774 C C . THR A 1 97 ? 19.363 7.134 -10.950 1.00 88.25 97 THR A C 1
ATOM 776 O O . THR A 1 97 ? 19.228 6.451 -11.965 1.00 88.25 97 THR A O 1
ATOM 779 N N . ASP A 1 98 ? 19.192 6.638 -9.720 1.00 89.31 98 ASP A N 1
ATOM 780 C CA . ASP A 1 98 ? 18.934 5.216 -9.454 1.00 89.31 98 ASP A CA 1
ATOM 781 C C . ASP A 1 98 ? 17.619 4.754 -10.083 1.00 89.31 98 ASP A C 1
ATOM 783 O O . ASP A 1 98 ? 17.502 3.620 -10.536 1.00 89.31 98 ASP A O 1
ATOM 787 N N . LEU A 1 99 ? 16.622 5.640 -10.129 1.00 89.44 99 LEU A N 1
ATOM 788 C CA . LEU A 1 99 ? 15.334 5.382 -10.763 1.00 89.44 99 LEU A CA 1
ATOM 789 C C . LEU A 1 99 ? 15.430 5.448 -12.290 1.00 89.44 99 LEU A C 1
ATOM 791 O O . LEU A 1 99 ? 14.905 4.579 -12.986 1.00 89.44 99 LEU A O 1
ATOM 795 N N . GLN A 1 100 ? 16.145 6.443 -12.816 1.00 88.50 100 GLN A N 1
ATOM 796 C CA . GLN A 1 100 ? 16.317 6.633 -14.258 1.00 88.50 100 GLN A CA 1
ATOM 797 C C . GLN A 1 100 ? 17.111 5.504 -14.925 1.00 88.50 100 GLN A C 1
ATOM 799 O O . GLN A 1 100 ? 16.867 5.203 -16.093 1.00 88.50 100 GLN A O 1
ATOM 804 N N . GLN A 1 101 ? 18.047 4.895 -14.196 1.00 91.25 101 GLN A N 1
ATOM 805 C CA . GLN A 1 101 ? 18.926 3.834 -14.692 1.00 91.25 101 GLN A CA 1
ATOM 806 C C . GLN A 1 101 ? 18.477 2.424 -14.285 1.00 91.25 101 GLN A C 1
ATOM 808 O O . GLN A 1 101 ? 19.104 1.452 -14.706 1.00 91.25 101 GLN A O 1
ATOM 813 N N . ALA A 1 102 ? 17.406 2.299 -13.494 1.00 91.38 102 ALA A N 1
ATOM 814 C CA . ALA A 1 102 ? 16.899 1.008 -13.046 1.00 91.38 102 ALA A CA 1
ATOM 815 C C . ALA A 1 102 ? 16.487 0.125 -14.228 1.00 91.38 102 ALA A C 1
ATOM 817 O O . ALA A 1 102 ? 15.656 0.509 -15.062 1.00 91.38 102 ALA A O 1
ATOM 818 N N . ARG A 1 103 ? 17.045 -1.082 -14.269 1.00 94.62 103 ARG A N 1
ATOM 819 C CA . ARG A 1 103 ? 16.683 -2.117 -15.237 1.00 94.62 103 ARG A CA 1
ATOM 820 C C . ARG A 1 103 ? 15.441 -2.874 -14.753 1.00 94.62 103 ARG A C 1
ATOM 822 O O . ARG A 1 103 ? 15.114 -2.782 -13.568 1.00 94.62 103 ARG A O 1
ATOM 829 N N . PRO A 1 104 ? 14.746 -3.621 -15.630 1.00 94.50 104 PRO A N 1
ATOM 830 C CA . PRO A 1 104 ? 13.579 -4.411 -15.238 1.00 94.50 104 PRO A CA 1
ATOM 831 C C . PRO A 1 104 ? 13.823 -5.297 -14.010 1.00 94.50 104 PRO A C 1
ATOM 833 O O . PRO A 1 104 ? 13.003 -5.293 -13.100 1.00 94.50 104 PRO A O 1
ATOM 836 N N . GLU A 1 105 ? 14.980 -5.955 -13.921 1.00 96.25 105 GLU A N 1
ATOM 837 C CA . GLU A 1 105 ? 15.318 -6.852 -12.808 1.00 96.25 105 GLU A CA 1
ATOM 838 C C . GLU A 1 105 ? 15.433 -6.092 -11.478 1.00 96.25 105 GLU A C 1
ATOM 840 O O . GLU A 1 105 ? 14.987 -6.566 -10.434 1.00 96.25 105 GLU A O 1
ATOM 845 N N . ASP A 1 106 ? 15.960 -4.864 -11.519 1.00 94.44 106 ASP A N 1
ATOM 846 C CA . ASP A 1 106 ? 16.075 -4.008 -10.336 1.00 94.44 106 ASP A CA 1
ATOM 847 C C . ASP A 1 106 ? 14.685 -3.513 -9.865 1.00 94.44 106 ASP A C 1
ATOM 849 O O . ASP A 1 106 ? 14.517 -3.130 -8.702 1.00 94.44 106 ASP A O 1
ATOM 853 N N . ILE A 1 107 ? 13.693 -3.473 -10.768 1.00 93.38 107 ILE A N 1
ATOM 854 C CA . ILE A 1 107 ? 12.289 -3.159 -10.454 1.00 93.38 107 ILE A CA 1
ATOM 855 C C . ILE A 1 107 ? 11.561 -4.395 -9.925 1.00 93.38 107 ILE A C 1
ATOM 857 O O . ILE A 1 107 ? 10.811 -4.270 -8.961 1.00 93.38 107 ILE A O 1
ATOM 861 N N . GLU A 1 108 ? 11.799 -5.577 -10.494 1.00 95.75 108 GLU A N 1
ATOM 862 C CA . GLU A 1 108 ? 11.272 -6.846 -9.975 1.00 95.75 108 GLU A CA 1
ATOM 863 C C . GLU A 1 108 ? 11.717 -7.081 -8.530 1.00 95.75 108 GLU A C 1
ATOM 865 O O . GLU A 1 108 ? 10.881 -7.359 -7.668 1.00 95.75 108 GLU A O 1
ATOM 870 N N . GLU A 1 109 ? 13.007 -6.885 -8.243 1.00 96.00 109 GLU A N 1
ATOM 871 C CA . GLU A 1 109 ? 13.550 -6.985 -6.886 1.00 96.00 109 GLU A CA 1
ATOM 872 C C . GLU A 1 109 ? 12.882 -5.973 -5.946 1.00 96.00 109 GLU A C 1
ATOM 874 O O . GLU A 1 109 ? 12.432 -6.333 -4.859 1.00 96.00 109 GLU A O 1
ATOM 879 N N . GLN A 1 110 ? 12.727 -4.718 -6.381 1.00 94.75 110 GLN A N 1
ATOM 880 C CA . GLN A 1 110 ? 12.020 -3.707 -5.595 1.00 94.75 110 GLN A CA 1
ATOM 881 C C . GLN A 1 110 ? 10.564 -4.110 -5.310 1.00 94.75 110 GLN A C 1
ATOM 883 O O . GLN A 1 110 ? 10.085 -3.926 -4.190 1.00 94.75 110 GLN A O 1
ATOM 888 N N . VAL A 1 111 ? 9.841 -4.625 -6.308 1.00 94.94 111 VAL A N 1
ATOM 889 C CA . VAL A 1 111 ? 8.456 -5.085 -6.147 1.00 94.94 111 VAL A CA 1
ATOM 890 C C . VAL A 1 111 ? 8.396 -6.227 -5.135 1.00 94.94 111 VAL A C 1
ATOM 892 O O . VAL A 1 111 ? 7.566 -6.178 -4.224 1.00 94.94 111 VAL A O 1
ATOM 895 N N . ALA A 1 112 ? 9.291 -7.211 -5.243 1.00 96.50 112 ALA A N 1
ATOM 896 C CA . ALA A 1 112 ? 9.378 -8.326 -4.306 1.00 96.50 112 ALA A CA 1
ATOM 897 C C . ALA A 1 112 ? 9.657 -7.844 -2.872 1.00 96.50 112 ALA A C 1
ATOM 899 O O . ALA A 1 112 ? 8.934 -8.220 -1.948 1.00 96.50 112 ALA A O 1
ATOM 900 N N . ASP A 1 113 ? 10.625 -6.943 -2.694 1.00 96.62 113 ASP A N 1
ATOM 901 C CA . ASP A 1 113 ? 10.960 -6.333 -1.405 1.00 96.62 113 ASP A CA 1
ATOM 902 C C . ASP A 1 113 ? 9.765 -5.603 -0.780 1.00 96.62 113 ASP A C 1
ATOM 904 O O . ASP A 1 113 ? 9.455 -5.782 0.401 1.00 96.62 113 ASP A O 1
ATOM 908 N N . GLN A 1 114 ? 9.065 -4.782 -1.568 1.00 95.81 114 GLN A N 1
ATOM 909 C CA . GLN A 1 114 ? 7.889 -4.046 -1.100 1.00 95.81 114 GLN A CA 1
ATOM 910 C C . GLN A 1 114 ? 6.749 -4.991 -0.710 1.00 95.81 114 GLN A C 1
ATOM 912 O O . GLN A 1 114 ? 6.074 -4.755 0.294 1.00 95.81 114 GLN A O 1
ATOM 917 N N . VAL A 1 115 ? 6.552 -6.076 -1.465 1.00 96.69 115 VAL A N 1
ATOM 918 C CA . VAL A 1 115 ? 5.571 -7.116 -1.138 1.00 96.69 115 VAL A CA 1
ATOM 919 C C . VAL A 1 115 ? 5.929 -7.823 0.167 1.00 96.69 115 VAL A C 1
ATOM 921 O O . VAL A 1 115 ? 5.044 -8.011 0.999 1.00 96.69 115 VAL A O 1
ATOM 924 N N . VAL A 1 116 ? 7.195 -8.190 0.381 1.00 97.31 116 VAL A N 1
ATOM 925 C CA . VAL A 1 116 ? 7.643 -8.834 1.627 1.00 97.31 116 VAL A CA 1
ATOM 926 C C . VAL A 1 116 ? 7.414 -7.916 2.826 1.00 97.31 116 VAL A C 1
ATOM 928 O O . VAL A 1 116 ? 6.828 -8.352 3.815 1.00 97.31 116 VAL A O 1
ATOM 931 N N . ILE A 1 117 ? 7.802 -6.639 2.722 1.00 97.19 117 ILE A N 1
ATOM 932 C CA . ILE A 1 117 ? 7.563 -5.634 3.772 1.00 97.19 117 ILE A CA 1
ATOM 933 C C . ILE A 1 117 ? 6.079 -5.564 4.123 1.00 97.19 117 ILE A C 1
ATOM 935 O O . ILE A 1 117 ? 5.720 -5.588 5.298 1.00 97.19 117 ILE A O 1
ATOM 939 N N . LEU A 1 118 ? 5.213 -5.489 3.111 1.00 97.38 118 LEU A N 1
ATOM 940 C CA . LEU A 1 118 ? 3.777 -5.368 3.327 1.00 97.38 118 LEU A CA 1
ATOM 941 C C . LEU A 1 118 ? 3.161 -6.630 3.913 1.00 97.38 118 LEU A C 1
ATOM 943 O O . LEU A 1 118 ? 2.363 -6.504 4.832 1.00 97.38 118 LEU A O 1
ATOM 947 N N . ARG A 1 119 ? 3.542 -7.822 3.440 1.00 96.62 119 ARG A N 1
ATOM 948 C CA . ARG A 1 119 ? 3.070 -9.089 4.019 1.00 96.62 119 ARG A CA 1
ATOM 949 C C . ARG A 1 119 ? 3.389 -9.160 5.504 1.00 96.62 119 ARG A C 1
ATOM 951 O O . ARG A 1 119 ? 2.476 -9.303 6.305 1.00 96.62 119 ARG A O 1
ATOM 958 N N . LEU A 1 120 ? 4.654 -8.953 5.865 1.00 97.00 120 LEU A N 1
ATOM 959 C CA . LEU A 1 120 ? 5.092 -9.018 7.258 1.00 97.00 120 LEU A CA 1
ATOM 960 C C . LEU A 1 120 ? 4.423 -7.946 8.124 1.00 97.00 120 LEU A C 1
ATOM 962 O O . LEU A 1 120 ? 4.008 -8.230 9.242 1.00 97.00 120 LEU A O 1
ATOM 966 N N . ALA A 1 121 ? 4.300 -6.716 7.617 1.00 97.19 121 ALA A N 1
ATOM 967 C CA . ALA A 1 121 ? 3.661 -5.634 8.360 1.00 97.19 121 ALA A CA 1
ATOM 968 C C . ALA A 1 121 ? 2.158 -5.874 8.564 1.00 97.19 121 ALA A C 1
ATOM 970 O O . ALA A 1 121 ? 1.632 -5.526 9.617 1.00 97.19 121 ALA A O 1
ATOM 971 N N . ILE A 1 122 ? 1.471 -6.441 7.567 1.00 96.69 122 ILE A N 1
ATOM 972 C CA . ILE A 1 122 ? 0.044 -6.776 7.643 1.00 96.69 122 ILE A CA 1
ATOM 973 C C . ILE A 1 122 ? -0.170 -7.938 8.609 1.00 96.69 122 ILE A C 1
ATOM 975 O O . ILE A 1 122 ? -1.000 -7.812 9.498 1.00 96.69 122 ILE A O 1
ATOM 979 N N . GLU A 1 123 ? 0.614 -9.011 8.499 1.00 96.06 123 GLU A N 1
ATOM 980 C CA . GLU A 1 123 ? 0.532 -10.167 9.400 1.00 96.06 123 GLU A CA 1
ATOM 981 C C . GLU A 1 123 ? 0.780 -9.765 10.865 1.00 96.06 123 GLU A C 1
ATOM 983 O O . GLU A 1 123 ? 0.023 -10.151 11.755 1.00 96.06 123 GLU A O 1
ATOM 988 N N . ASP A 1 124 ? 1.801 -8.939 11.129 1.00 97.44 124 ASP A N 1
ATOM 989 C CA . ASP A 1 124 ? 2.080 -8.406 12.471 1.00 97.44 124 ASP A CA 1
ATOM 990 C C . ASP A 1 124 ? 0.943 -7.507 12.986 1.00 97.44 124 ASP A C 1
ATOM 992 O O . ASP A 1 124 ? 0.554 -7.594 14.152 1.00 97.44 124 ASP A O 1
ATOM 996 N N . TYR A 1 125 ? 0.381 -6.658 12.123 1.00 97.38 125 TYR A N 1
ATOM 997 C CA . TYR A 1 125 ? -0.741 -5.790 12.476 1.00 97.38 125 TYR A CA 1
ATOM 998 C C . TYR A 1 125 ? -2.011 -6.587 12.791 1.00 97.38 125 TYR A C 1
ATOM 1000 O O . TYR A 1 125 ? -2.624 -6.356 13.830 1.00 97.38 125 TYR A O 1
ATOM 1008 N N . GLU A 1 126 ? -2.369 -7.564 11.958 1.00 96.00 126 GLU A N 1
ATOM 1009 C CA . GLU A 1 126 ? -3.515 -8.451 12.179 1.00 96.00 126 GLU A CA 1
ATOM 1010 C C . GLU A 1 126 ? -3.353 -9.260 13.472 1.00 96.00 126 GLU A C 1
ATOM 1012 O O . GLU A 1 126 ? -4.296 -9.368 14.259 1.00 96.00 126 GLU A O 1
ATOM 1017 N N . ALA A 1 127 ? -2.144 -9.758 13.755 1.00 97.12 127 ALA A N 1
ATOM 1018 C CA . ALA A 1 127 ? -1.851 -10.454 15.004 1.00 97.12 127 ALA A CA 1
ATOM 1019 C C . ALA A 1 127 ? -2.022 -9.547 16.235 1.00 97.12 127 ALA A C 1
ATOM 1021 O O . ALA A 1 127 ? -2.557 -9.991 17.253 1.00 97.12 127 ALA A O 1
ATOM 1022 N N . LYS A 1 128 ? -1.604 -8.278 16.157 1.00 97.38 128 LYS A N 1
ATOM 1023 C CA . LYS A 1 128 ? -1.793 -7.294 17.239 1.00 97.38 128 LYS A CA 1
ATOM 1024 C C . LYS A 1 128 ? -3.258 -6.897 17.413 1.00 97.38 128 LYS A C 1
ATOM 1026 O O . LYS A 1 128 ? -3.728 -6.840 18.543 1.00 97.38 128 LYS A O 1
ATOM 1031 N N . CYS A 1 129 ? -3.995 -6.708 16.319 1.00 95.88 129 CYS A N 1
ATOM 1032 C CA . CYS A 1 129 ? -5.442 -6.494 16.348 1.00 95.88 129 CYS A CA 1
ATOM 1033 C C . CYS A 1 129 ? -6.159 -7.648 17.066 1.00 95.88 129 CYS A C 1
ATOM 1035 O O . CYS A 1 129 ? -6.917 -7.414 18.005 1.00 95.88 129 CYS A O 1
ATOM 1037 N N . ALA A 1 130 ? -5.827 -8.895 16.719 1.00 96.31 130 ALA A N 1
ATOM 1038 C CA . ALA A 1 130 ? -6.388 -10.077 17.370 1.00 96.31 130 ALA A CA 1
ATOM 1039 C C . ALA A 1 130 ? -6.049 -10.154 18.872 1.00 96.31 130 ALA A C 1
ATOM 1041 O O . ALA A 1 130 ? -6.897 -10.547 19.671 1.00 96.31 130 ALA A O 1
ATOM 1042 N N . GLN A 1 131 ? -4.836 -9.757 19.277 1.00 96.62 131 GLN A N 1
ATOM 1043 C CA . GLN A 1 131 ? -4.444 -9.685 20.693 1.00 96.62 131 GLN A CA 1
ATOM 1044 C C . GLN A 1 131 ? -5.230 -8.622 21.472 1.00 96.62 131 GLN A C 1
ATOM 1046 O O . GLN A 1 131 ? -5.549 -8.837 22.640 1.00 96.62 131 GLN A O 1
ATOM 1051 N N . GLU A 1 132 ? -5.547 -7.494 20.835 1.00 94.56 132 GLU A N 1
ATOM 1052 C CA . GLU A 1 132 ? -6.361 -6.419 21.415 1.00 94.56 132 GLU A CA 1
ATOM 1053 C C . GLU A 1 132 ? -7.875 -6.674 21.294 1.00 94.56 132 GLU A C 1
ATOM 1055 O O . GLU A 1 132 ? -8.668 -5.919 21.854 1.00 94.56 132 GLU A O 1
ATOM 1060 N N . GLY A 1 133 ? -8.286 -7.750 20.613 1.00 93.75 133 GLY A N 1
ATOM 1061 C CA . GLY A 1 133 ? -9.692 -8.096 20.405 1.00 93.75 133 GLY A CA 1
ATOM 1062 C C . GLY A 1 133 ? -10.428 -7.129 19.475 1.00 93.75 133 GLY A C 1
ATOM 1063 O O . GLY A 1 133 ? -11.626 -6.922 19.650 1.00 93.75 133 GLY A O 1
ATOM 1064 N N . ILE A 1 134 ? -9.715 -6.524 18.524 1.00 93.31 134 ILE A N 1
ATOM 1065 C CA . ILE A 1 134 ? -10.265 -5.603 17.521 1.00 93.31 134 ILE A CA 1
ATOM 1066 C C . ILE A 1 134 ? -10.044 -6.154 16.114 1.00 93.31 134 ILE A C 1
ATOM 1068 O O . ILE A 1 134 ? -9.064 -6.856 15.864 1.00 93.31 134 ILE A O 1
ATOM 1072 N N . ASP A 1 135 ? -10.904 -5.778 15.174 1.00 92.62 135 ASP A N 1
ATOM 1073 C CA . ASP A 1 135 ? -10.704 -6.123 13.768 1.00 92.62 135 ASP A CA 1
ATOM 1074 C C . ASP A 1 135 ? -9.666 -5.202 13.099 1.00 92.62 135 ASP A C 1
ATOM 1076 O O . ASP A 1 135 ? -9.483 -4.057 13.530 1.00 92.62 135 ASP A O 1
ATOM 1080 N N . PRO A 1 136 ? -8.958 -5.651 12.048 1.00 93.19 136 PRO A N 1
ATOM 1081 C CA . PRO A 1 136 ? -8.080 -4.795 11.249 1.00 93.19 136 PRO A CA 1
ATOM 1082 C C . PRO A 1 136 ? -8.857 -3.689 10.520 1.00 93.19 136 PRO A C 1
ATOM 1084 O O . PRO A 1 136 ? -9.971 -3.901 10.054 1.00 93.19 136 PRO A O 1
ATOM 1087 N N . MET A 1 137 ? -8.248 -2.514 10.323 1.00 92.00 137 MET A N 1
ATOM 1088 C CA . MET A 1 137 ? -8.922 -1.391 9.645 1.00 92.00 137 MET A CA 1
ATOM 1089 C C . MET A 1 137 ? -9.091 -1.552 8.120 1.00 92.00 137 MET A C 1
ATOM 1091 O O . MET A 1 137 ? -9.577 -0.636 7.453 1.00 92.00 137 MET A O 1
ATOM 1095 N N . PHE A 1 138 ? -8.620 -2.654 7.535 1.00 89.69 138 PHE A N 1
ATOM 1096 C CA . PHE A 1 138 ? -8.667 -2.864 6.089 1.00 89.69 138 PHE A CA 1
ATOM 1097 C C . PHE A 1 138 ? -10.079 -3.222 5.627 1.00 89.69 138 PHE A C 1
ATOM 1099 O O . PHE A 1 138 ? -10.768 -4.022 6.246 1.00 89.69 138 PHE A O 1
ATOM 1106 N N . THR A 1 139 ? -10.482 -2.668 4.485 1.00 84.62 139 THR A N 1
ATOM 1107 C CA . THR A 1 139 ? -11.752 -3.021 3.818 1.00 84.62 139 THR A CA 1
ATOM 1108 C C . THR A 1 139 ? -11.539 -3.787 2.514 1.00 84.62 139 THR A C 1
ATOM 1110 O O . THR A 1 139 ? -12.477 -4.367 1.970 1.00 84.62 139 THR A O 1
ATOM 1113 N N . GLY A 1 140 ? -10.312 -3.771 1.984 1.00 83.81 140 GLY A N 1
ATOM 1114 C CA . GLY A 1 140 ? -9.879 -4.654 0.907 1.00 83.81 140 GLY A CA 1
ATOM 1115 C C . GLY A 1 140 ? -9.369 -5.992 1.441 1.00 83.81 140 GLY A C 1
ATOM 1116 O O . GLY A 1 140 ? -9.199 -6.167 2.642 1.00 83.81 140 GLY A O 1
ATOM 1117 N N . VAL A 1 141 ? -9.071 -6.924 0.531 1.00 89.88 141 VAL A N 1
ATOM 1118 C CA . VAL A 1 141 ? -8.490 -8.235 0.865 1.00 89.88 141 VAL A CA 1
ATOM 1119 C C . VAL A 1 141 ? -6.996 -8.212 0.523 1.00 89.88 141 VAL A C 1
ATOM 1121 O O . VAL A 1 141 ? -6.650 -8.396 -0.652 1.00 89.88 141 VAL A O 1
ATOM 1124 N N . PRO A 1 142 ? -6.085 -7.979 1.492 1.00 91.38 142 PRO A N 1
ATOM 1125 C CA . PRO A 1 142 ? -4.683 -7.705 1.182 1.00 91.38 142 PRO A CA 1
ATOM 1126 C C . PRO A 1 142 ? -4.000 -8.838 0.415 1.00 91.38 142 PRO A C 1
ATOM 1128 O O . PRO A 1 142 ? -3.265 -8.578 -0.535 1.00 91.38 142 PRO A O 1
ATOM 1131 N N . GLY A 1 143 ? -4.309 -10.096 0.748 1.00 90.81 143 GLY A N 1
ATOM 1132 C CA . GLY A 1 143 ? -3.772 -11.263 0.043 1.00 90.81 143 GLY A CA 1
ATOM 1133 C C . GLY A 1 143 ? -4.101 -11.279 -1.455 1.00 90.81 143 GLY A C 1
ATOM 1134 O O . GLY A 1 143 ? -3.221 -11.545 -2.275 1.00 90.81 143 GLY A O 1
ATOM 1135 N N . VAL A 1 144 ? -5.335 -10.920 -1.832 1.00 92.25 144 VAL A N 1
ATOM 1136 C CA . VAL A 1 144 ? -5.766 -10.844 -3.242 1.00 92.25 144 VAL A CA 1
ATOM 1137 C C . VAL A 1 144 ? -5.067 -9.691 -3.960 1.00 92.25 144 VAL A C 1
ATOM 1139 O O . VAL A 1 144 ? -4.600 -9.849 -5.087 1.00 92.25 144 VAL A O 1
ATOM 1142 N N . ILE A 1 145 ? -4.941 -8.539 -3.299 1.00 91.94 145 ILE A N 1
ATOM 1143 C CA . ILE A 1 145 ? -4.285 -7.355 -3.867 1.00 91.94 145 ILE A CA 1
ATOM 1144 C C . ILE A 1 145 ? -2.792 -7.622 -4.094 1.00 91.94 145 ILE A C 1
ATOM 1146 O O . ILE A 1 145 ? -2.253 -7.286 -5.147 1.00 91.94 145 ILE A O 1
ATOM 1150 N N . ILE A 1 146 ? -2.128 -8.273 -3.137 1.00 94.25 146 ILE A N 1
ATOM 1151 C CA . ILE A 1 146 ? -0.723 -8.666 -3.253 1.00 94.25 146 ILE A CA 1
ATOM 1152 C C . ILE A 1 146 ? -0.533 -9.667 -4.397 1.00 94.25 146 ILE A C 1
ATOM 1154 O O . ILE A 1 146 ? 0.394 -9.507 -5.189 1.00 94.25 146 ILE A O 1
ATOM 1158 N N . ALA A 1 147 ? -1.409 -10.668 -4.523 1.00 93.31 147 ALA A N 1
ATOM 1159 C CA . ALA A 1 147 ? -1.360 -11.610 -5.640 1.00 93.31 147 ALA A CA 1
ATOM 1160 C C . ALA A 1 147 ? -1.524 -10.899 -6.995 1.00 93.31 147 ALA A C 1
ATOM 1162 O O . ALA A 1 147 ? -0.775 -11.185 -7.927 1.00 93.31 147 ALA A O 1
ATOM 1163 N N . ASN A 1 148 ? -2.435 -9.924 -7.085 1.00 91.69 148 ASN A N 1
ATOM 1164 C CA . ASN A 1 148 ? -2.607 -9.104 -8.286 1.00 91.69 148 ASN A CA 1
ATOM 1165 C C . ASN A 1 148 ? -1.380 -8.237 -8.602 1.00 91.69 148 ASN A C 1
ATOM 1167 O O . ASN A 1 148 ? -1.080 -8.006 -9.768 1.00 91.69 148 ASN A O 1
ATOM 1171 N N . VAL A 1 149 ? -0.673 -7.730 -7.592 1.00 92.56 149 VAL A N 1
ATOM 1172 C CA . VAL A 1 149 ? 0.564 -6.968 -7.810 1.00 92.56 149 VAL A CA 1
ATOM 1173 C C . VAL A 1 149 ? 1.684 -7.865 -8.327 1.00 92.56 149 VAL A C 1
ATOM 1175 O O . VAL A 1 149 ? 2.364 -7.484 -9.275 1.00 92.56 149 VAL A O 1
ATOM 1178 N N . LEU A 1 150 ? 1.833 -9.064 -7.761 1.00 94.00 150 LEU A N 1
ATOM 1179 C CA . LEU A 1 150 ? 2.840 -10.040 -8.186 1.00 94.00 150 LEU A CA 1
ATOM 1180 C C . LEU A 1 150 ? 2.593 -10.606 -9.592 1.00 94.00 150 LEU A C 1
ATOM 1182 O O . LEU A 1 150 ? 3.528 -11.098 -10.212 1.00 94.00 150 LEU A O 1
ATOM 1186 N N . SER A 1 151 ? 1.360 -10.555 -10.102 1.00 93.75 151 SER A N 1
ATOM 1187 C CA . SER A 1 151 ? 1.031 -11.053 -11.443 1.00 93.75 151 SER A CA 1
ATOM 1188 C C . SER A 1 151 ? 1.277 -10.042 -12.569 1.00 93.75 151 SER A C 1
ATOM 1190 O O . SER A 1 151 ? 0.948 -10.336 -13.717 1.00 93.75 151 SER A O 1
ATOM 1192 N N . ARG A 1 152 ? 1.757 -8.830 -12.264 1.00 91.94 152 ARG A N 1
ATOM 1193 C CA . ARG A 1 152 ? 1.950 -7.754 -13.249 1.00 91.94 152 ARG A CA 1
ATOM 1194 C C . ARG A 1 152 ? 3.332 -7.814 -13.885 1.00 91.94 152 ARG A C 1
ATOM 1196 O O . ARG A 1 152 ? 4.315 -8.107 -13.215 1.00 91.94 152 ARG A O 1
ATOM 1203 N N . GLU A 1 153 ? 3.405 -7.441 -15.157 1.00 93.81 153 GLU A N 1
ATOM 1204 C CA . GLU A 1 153 ? 4.674 -7.228 -15.854 1.00 93.81 153 GLU A CA 1
ATOM 1205 C C . GLU A 1 153 ? 5.333 -5.933 -15.366 1.00 93.81 153 GLU A C 1
ATOM 1207 O O . GLU A 1 153 ? 4.665 -4.906 -15.217 1.00 93.81 153 GLU A O 1
ATOM 1212 N N . VAL A 1 154 ? 6.642 -5.951 -15.117 1.00 93.25 154 VAL A N 1
ATOM 1213 C CA . VAL A 1 154 ? 7.357 -4.745 -14.691 1.00 93.25 154 VAL A CA 1
ATOM 1214 C C . VAL A 1 154 ? 7.624 -3.795 -15.857 1.00 93.25 154 VAL A C 1
ATOM 1216 O O . VAL A 1 154 ? 7.890 -4.202 -16.984 1.00 93.25 154 VAL A O 1
ATOM 1219 N N . ALA A 1 155 ? 7.612 -2.497 -15.573 1.00 90.81 155 ALA A N 1
ATOM 1220 C CA . ALA A 1 155 ? 8.065 -1.467 -16.495 1.00 90.81 155 ALA A CA 1
ATOM 1221 C C . ALA A 1 155 ? 9.164 -0.623 -15.854 1.00 90.81 155 ALA A C 1
ATOM 1223 O O . ALA A 1 155 ? 9.059 -0.215 -14.701 1.00 90.81 155 ALA A O 1
ATOM 1224 N N . THR A 1 156 ? 10.194 -0.309 -16.634 1.00 90.81 156 THR A N 1
ATOM 1225 C CA . THR A 1 156 ? 11.217 0.689 -16.292 1.00 90.81 156 THR A CA 1
ATOM 1226 C C . THR A 1 156 ? 10.633 2.099 -16.243 1.00 90.81 156 THR A C 1
ATOM 1228 O O . THR A 1 156 ? 9.578 2.379 -16.824 1.00 90.81 156 THR A O 1
ATOM 1231 N N . HIS A 1 157 ? 11.375 3.026 -15.635 1.00 88.56 157 HIS A N 1
ATOM 1232 C CA . HIS A 1 157 ? 11.023 4.444 -15.654 1.00 88.56 157 HIS A CA 1
ATOM 1233 C C . HIS A 1 157 ? 10.847 4.983 -17.092 1.00 88.56 157 HIS A C 1
ATOM 1235 O O . HIS A 1 157 ? 9.851 5.631 -17.416 1.00 88.56 157 HIS A O 1
ATOM 1241 N N . ALA A 1 158 ? 11.759 4.650 -18.012 1.00 87.62 158 ALA A N 1
ATOM 1242 C CA . ALA A 1 158 ? 11.667 5.101 -19.403 1.00 87.62 158 ALA A CA 1
ATOM 1243 C C . ALA A 1 158 ? 10.391 4.607 -20.115 1.00 87.62 158 ALA A C 1
ATOM 1245 O O . ALA A 1 158 ? 9.825 5.323 -20.944 1.00 87.62 158 ALA A O 1
ATOM 1246 N N . GLN A 1 159 ? 9.928 3.394 -19.795 1.00 88.62 159 GLN A N 1
ATOM 1247 C CA . GLN A 1 159 ? 8.666 2.857 -20.308 1.00 88.62 159 GLN A CA 1
ATOM 1248 C C . GLN A 1 159 ? 7.459 3.537 -19.653 1.00 88.62 159 GLN A C 1
ATOM 1250 O O . GLN A 1 159 ? 6.517 3.889 -20.366 1.00 88.62 159 GLN A O 1
ATOM 1255 N N . SER A 1 160 ? 7.487 3.792 -18.337 1.00 85.38 160 SER A N 1
ATOM 1256 C CA . SER A 1 160 ? 6.380 4.472 -17.651 1.00 85.38 160 SER A CA 1
ATOM 1257 C C . SER A 1 160 ? 6.167 5.901 -18.143 1.00 85.38 160 SER A C 1
ATOM 1259 O O . SER A 1 160 ? 5.035 6.378 -18.203 1.00 85.38 160 SER A O 1
ATOM 1261 N N . MET A 1 161 ? 7.227 6.564 -18.612 1.00 83.44 161 MET A N 1
ATOM 1262 C CA . MET A 1 161 ? 7.138 7.893 -19.223 1.00 83.44 161 MET A CA 1
ATOM 1263 C C . MET A 1 161 ? 6.440 7.923 -20.589 1.00 83.44 161 MET A C 1
ATOM 1265 O O . MET A 1 161 ? 6.162 9.005 -21.107 1.00 83.44 161 MET A O 1
ATOM 1269 N N . ARG A 1 162 ? 6.117 6.765 -21.173 1.00 84.25 162 ARG A N 1
ATOM 1270 C CA . ARG A 1 162 ? 5.356 6.656 -22.430 1.00 84.25 162 ARG A CA 1
ATOM 1271 C C . ARG A 1 162 ? 3.877 6.360 -22.210 1.00 84.25 162 ARG A C 1
ATOM 1273 O O . ARG A 1 162 ? 3.129 6.288 -23.179 1.00 84.25 162 ARG A O 1
ATOM 1280 N N . TRP A 1 163 ? 3.452 6.159 -20.965 1.00 82.81 163 TRP A N 1
ATOM 1281 C CA . TRP A 1 163 ? 2.056 5.873 -20.665 1.00 82.81 163 TRP A CA 1
ATOM 1282 C C . TRP A 1 163 ? 1.146 7.047 -21.007 1.00 82.81 163 TRP A C 1
ATOM 1284 O O . TRP A 1 163 ? 1.558 8.213 -20.927 1.00 82.81 163 TRP A O 1
ATOM 1294 N N . ALA A 1 164 ? -0.098 6.702 -21.353 1.00 72.56 164 ALA A N 1
ATOM 1295 C CA . ALA A 1 164 ? -1.148 7.655 -21.670 1.00 72.56 164 ALA A CA 1
ATOM 1296 C C . ALA A 1 164 ? -1.282 8.693 -20.557 1.00 72.56 164 ALA A C 1
ATOM 1298 O O . ALA A 1 164 ? -1.203 8.378 -19.368 1.00 72.56 164 ALA A O 1
ATOM 1299 N N . VAL A 1 165 ? -1.480 9.937 -20.959 1.00 70.81 165 VAL A N 1
ATOM 1300 C CA . VAL A 1 165 ? -1.668 11.056 -20.051 1.00 70.81 165 VAL A CA 1
ATOM 1301 C C . VAL A 1 165 ? -3.163 11.323 -19.933 1.00 70.81 165 VAL A C 1
ATOM 1303 O O . VAL A 1 165 ? -3.896 11.246 -20.915 1.00 70.81 165 VAL A O 1
ATOM 1306 N N . ARG A 1 166 ? -3.636 11.605 -18.720 1.00 62.75 166 ARG A N 1
ATOM 1307 C CA . ARG A 1 166 ? -5.013 12.028 -18.479 1.00 62.75 166 ARG A CA 1
ATOM 1308 C C . ARG A 1 166 ? -5.168 13.480 -18.938 1.00 62.75 166 ARG A C 1
ATOM 1310 O O . ARG A 1 166 ? -4.953 14.401 -18.151 1.00 62.75 166 ARG A O 1
ATOM 1317 N N . ASP A 1 167 ? -5.505 13.678 -20.205 1.00 55.06 167 ASP A N 1
ATOM 1318 C CA . ASP A 1 167 ? -5.833 14.996 -20.751 1.00 55.06 167 ASP A CA 1
ATOM 1319 C C . ASP A 1 167 ? -7.261 15.381 -20.341 1.00 55.06 167 ASP A C 1
ATOM 1321 O O . ASP A 1 167 ? -8.207 15.073 -21.055 1.00 55.06 167 ASP A O 1
ATOM 1325 N N . ALA A 1 168 ? -7.410 16.038 -19.177 1.00 49.62 168 ALA A N 1
ATOM 1326 C CA . ALA A 1 168 ? -8.689 16.546 -18.646 1.00 49.62 168 ALA A CA 1
ATOM 1327 C C . ALA A 1 168 ? -9.784 15.443 -18.490 1.00 49.62 168 ALA A C 1
ATOM 1329 O O . ALA A 1 168 ? -9.575 14.291 -18.873 1.00 49.62 168 ALA A O 1
ATOM 1330 N N . PRO A 1 169 ? -10.930 15.671 -17.811 1.00 46.25 169 PRO A N 1
ATOM 1331 C CA . PRO A 1 169 ? -12.033 14.710 -17.901 1.00 46.25 169 PRO A CA 1
ATOM 1332 C C . PRO A 1 169 ? -12.442 14.566 -19.375 1.00 46.25 169 PRO A C 1
ATOM 1334 O O . PRO A 1 169 ? -12.391 15.568 -20.093 1.00 46.25 169 PRO A O 1
ATOM 1337 N N . PRO A 1 170 ? -12.863 13.372 -19.843 1.00 45.31 170 PRO A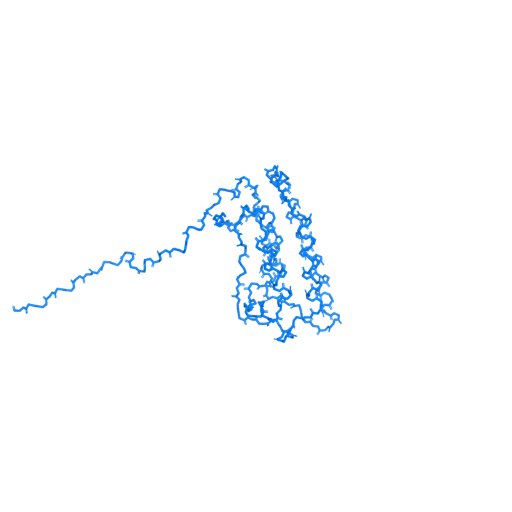 N 1
ATOM 1338 C CA . PRO A 1 170 ? -13.492 13.291 -21.150 1.00 45.31 170 PRO A CA 1
ATOM 1339 C C . PRO A 1 170 ? -14.638 14.303 -21.143 1.00 45.31 170 PRO A C 1
ATOM 1341 O O . PRO A 1 170 ? -15.494 14.261 -20.254 1.00 45.31 170 PRO A O 1
ATOM 1344 N N . VAL A 1 171 ? -14.625 15.250 -22.084 1.00 46.47 171 VAL A N 1
ATOM 1345 C CA . VAL A 1 171 ? -15.846 15.969 -22.442 1.00 46.47 171 VAL A CA 1
ATOM 1346 C C . VAL A 1 171 ? -16.762 14.873 -22.953 1.00 46.47 171 VAL A C 1
ATOM 1348 O O . VAL A 1 171 ? -16.602 14.381 -24.064 1.00 46.47 171 VAL A O 1
ATOM 1351 N N . LEU A 1 172 ? -17.615 14.379 -22.067 1.00 43.38 172 LEU A N 1
ATOM 1352 C CA . LEU A 1 172 ? -18.605 13.381 -22.398 1.00 43.38 172 LEU A CA 1
ATOM 1353 C C . LEU A 1 172 ? -19.659 14.143 -23.196 1.00 43.38 172 LEU A C 1
ATOM 1355 O O . LEU A 1 172 ? -20.560 14.751 -22.619 1.00 43.38 172 LEU A O 1
ATOM 1359 N N . ASP A 1 173 ? -19.488 14.203 -24.516 1.00 46.91 173 ASP A N 1
ATOM 1360 C CA . ASP A 1 173 ? -20.575 14.605 -25.393 1.00 46.91 173 ASP A CA 1
ATOM 1361 C C . ASP A 1 173 ? -21.600 13.470 -25.365 1.00 46.91 173 ASP A C 1
ATOM 1363 O O . ASP A 1 173 ? -21.516 12.485 -26.094 1.00 46.91 173 ASP A O 1
ATOM 1367 N N . LEU A 1 174 ? -22.557 13.592 -24.442 1.00 49.44 174 LEU A N 1
ATOM 1368 C CA . LEU A 1 174 ? -23.680 12.668 -24.273 1.00 49.44 174 LEU A CA 1
ATOM 1369 C C . LEU A 1 174 ? -24.558 12.560 -25.539 1.00 49.44 174 LEU A C 1
ATOM 1371 O O . LEU A 1 174 ? -25.497 11.765 -25.547 1.00 49.44 174 LEU A O 1
ATOM 1375 N N . PH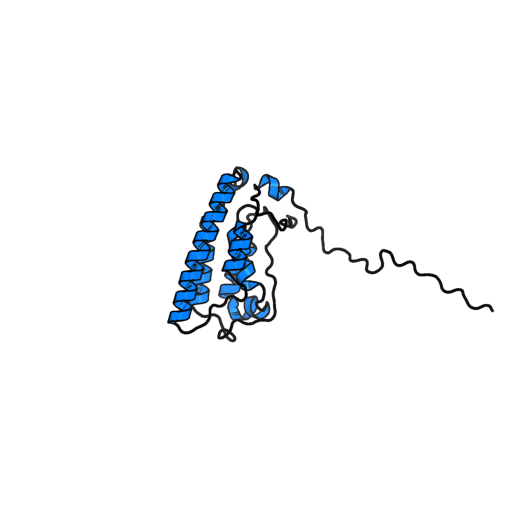E A 1 175 ? -24.271 13.342 -26.587 1.00 51.19 175 PHE A N 1
ATOM 1376 C CA . PHE A 1 175 ? -25.019 13.402 -27.837 1.00 51.19 175 PHE A CA 1
ATOM 1377 C C . PHE A 1 175 ? -24.195 13.039 -29.080 1.00 51.19 175 PHE A C 1
ATOM 1379 O O . PHE A 1 175 ? -24.746 13.055 -30.185 1.00 51.19 175 PHE A O 1
ATOM 1386 N N . GLU A 1 176 ? -22.922 12.652 -28.938 1.00 43.53 176 GLU A N 1
ATOM 1387 C CA . GLU A 1 176 ? -22.104 12.212 -30.072 1.00 43.53 176 GLU A CA 1
ATOM 1388 C C . GLU A 1 176 ? -22.695 10.916 -30.667 1.00 43.53 176 GLU A C 1
ATOM 1390 O O . GLU A 1 176 ? -22.629 9.837 -30.080 1.00 43.53 176 GLU A O 1
ATOM 1395 N N . GLY A 1 177 ? -23.353 11.040 -31.826 1.00 50.16 177 GLY A N 1
ATOM 1396 C CA . GLY A 1 177 ? -24.044 9.942 -32.518 1.00 50.16 177 GLY A CA 1
ATOM 1397 C C . GLY A 1 177 ? -25.578 9.984 -32.481 1.00 50.16 177 GLY A C 1
ATOM 1398 O O . GLY A 1 177 ? -26.213 9.172 -33.155 1.00 50.16 177 GLY A O 1
ATOM 1399 N N . LEU A 1 178 ? -26.201 10.934 -31.774 1.00 43.16 178 LEU A N 1
ATOM 1400 C CA . LEU A 1 178 ? -27.649 11.152 -31.858 1.00 43.16 178 LEU A CA 1
ATOM 1401 C C . LEU A 1 178 ? -27.985 12.019 -33.081 1.00 43.16 178 LEU A C 1
ATOM 1403 O O . LEU A 1 178 ? -27.843 13.239 -33.060 1.00 43.16 178 LEU A O 1
ATOM 1407 N N . GLN A 1 179 ? -28.474 11.395 -34.156 1.00 50.56 179 GLN A N 1
ATOM 1408 C CA . GLN A 1 179 ? -29.189 12.129 -35.202 1.00 50.56 179 GLN A CA 1
ATOM 1409 C C . GLN A 1 179 ? -30.569 12.521 -34.667 1.00 50.56 179 GLN A C 1
ATOM 1411 O O . GLN A 1 179 ? -31.453 11.678 -34.514 1.00 50.56 179 GLN A O 1
ATOM 1416 N N . ILE A 1 180 ? -30.760 13.809 -34.377 1.00 56.62 180 ILE A N 1
ATOM 1417 C CA . ILE A 1 180 ? -32.095 14.368 -34.164 1.00 56.62 180 ILE A CA 1
ATOM 1418 C C . ILE A 1 180 ? -32.796 14.339 -35.523 1.00 56.62 180 ILE A C 1
ATOM 1420 O O . ILE A 1 180 ? -32.458 15.100 -36.427 1.00 56.62 180 ILE A O 1
ATOM 1424 N N . HIS A 1 181 ? -33.745 13.423 -35.690 1.00 51.75 181 HIS A N 1
ATOM 1425 C CA . HIS A 1 181 ? -34.676 13.492 -36.803 1.00 51.75 181 HIS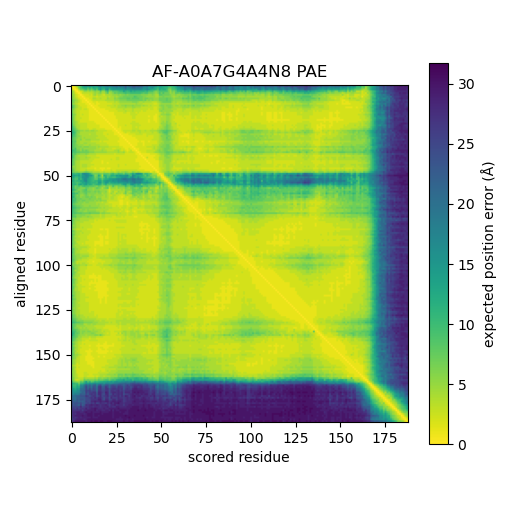 A CA 1
ATOM 1426 C C . HIS A 1 181 ? -35.649 14.634 -36.519 1.00 51.75 181 HIS A C 1
ATOM 1428 O O . HIS A 1 181 ? -36.471 14.526 -35.608 1.00 51.75 181 HIS A O 1
ATOM 1434 N N . ASP A 1 182 ? -35.549 15.721 -37.284 1.00 52.66 182 ASP A N 1
ATOM 1435 C CA . ASP A 1 182 ? -36.582 16.752 -37.303 1.00 52.66 182 ASP A CA 1
ATOM 1436 C C . ASP A 1 182 ? -37.921 16.076 -37.617 1.00 52.66 182 ASP A C 1
ATOM 1438 O O . ASP A 1 182 ? -38.116 15.491 -38.688 1.00 52.66 182 ASP A O 1
ATOM 1442 N N . ALA A 1 183 ? -38.841 16.104 -36.652 1.00 57.34 183 ALA A N 1
ATOM 1443 C CA . ALA A 1 183 ? -40.202 15.663 -36.893 1.00 57.34 183 ALA A CA 1
ATOM 1444 C C . ALA A 1 183 ? -40.796 16.547 -38.006 1.00 57.34 183 ALA A C 1
ATOM 1446 O O . ALA A 1 183 ? -40.630 17.770 -37.963 1.00 57.34 183 ALA A O 1
ATOM 1447 N N . PRO A 1 184 ? -41.475 15.969 -39.011 1.00 55.56 184 PRO A N 1
ATOM 1448 C CA . PRO A 1 184 ? -42.050 16.758 -40.087 1.00 55.56 184 PRO A CA 1
ATOM 1449 C C . PRO A 1 184 ? -43.078 17.730 -39.505 1.00 55.56 184 PRO A C 1
ATOM 1451 O O . PRO A 1 184 ? -43.999 17.319 -38.796 1.00 55.56 184 PRO A O 1
ATOM 1454 N N . ASN A 1 185 ? -42.907 19.021 -39.803 1.00 55.78 185 ASN A N 1
ATOM 1455 C CA . ASN A 1 185 ? -43.874 20.052 -39.441 1.00 55.78 185 ASN A CA 1
ATOM 1456 C C . ASN A 1 185 ? -45.273 19.630 -39.922 1.00 55.78 185 ASN A C 1
ATOM 1458 O O . ASN A 1 185 ? -45.419 19.272 -41.098 1.00 55.78 185 ASN A O 1
ATOM 1462 N N . PRO A 1 186 ? -46.304 19.664 -39.059 1.00 47.34 186 PRO A N 1
ATOM 1463 C CA . PRO A 1 186 ? -47.659 19.389 -39.503 1.00 47.34 186 PRO A CA 1
ATOM 1464 C C . PRO A 1 186 ? -48.086 20.456 -40.527 1.00 47.34 186 PRO A C 1
ATOM 1466 O O . PRO A 1 186 ? -47.756 21.635 -40.356 1.00 47.34 186 PRO A O 1
ATOM 1469 N N . PRO A 1 187 ? -48.786 20.061 -41.603 1.00 55.69 187 PRO A N 1
ATOM 1470 C CA . PRO A 1 187 ? -49.169 20.981 -42.665 1.00 55.69 187 PRO A CA 1
ATOM 1471 C C . PRO A 1 187 ? -50.129 22.053 -42.135 1.00 55.69 187 PRO A C 1
ATOM 1473 O O . PRO A 1 187 ? -51.060 21.745 -41.389 1.00 55.69 187 PRO A O 1
ATOM 1476 N N . SER A 1 188 ? -49.874 23.304 -42.529 1.00 49.06 188 SER A N 1
ATOM 1477 C CA . SER A 1 188 ? -50.839 24.411 -42.464 1.00 49.06 188 SER A CA 1
ATOM 1478 C C . SER A 1 188 ? -51.737 24.401 -43.695 1.00 49.06 188 SER A C 1
ATOM 1480 O O . SER A 1 188 ? -51.213 24.062 -44.782 1.00 49.06 188 SER A O 1
#

Secondary structure (DSSP, 8-state):
---BPPPTTEE-TT-HHHHHHHHHTTTBBHHIIIIISHHHHHHHHHHHH-STTSS---PPP-BSBPPTT-SS---HHHHHHHHHHHHHHHHH---HHHHHT--HHHHHHHHHHHHHHHHHHHHHHHHHHHHHT---S--S-HHHHHHHHHTSEE--HHHHTTSPB--SS----TTTT-----PPPPP-

Sequence (188 aa):
MPSRIQPEHIIGPNNAGKMILRGCFMNISKDWIEQTSNQVGGLLTRYLKDRHEEATEITLGYGENVPEGREERPHKLDIEFMANVVNQLRRKEKSGTDLQQARPEDIEEQVADQVVILRLAIEDYEAKCAQEGIDPMFTGVPGVIIANVLSREVATHAQSMRWAVRDAPPVLDLFEGLQIHDAPNPPS

Mean predicted aligned error: 8.6 Å

pLDDT: mean 83.82, std 15.65, range [43.16, 97.44]

Foldseek 3Di:
DFAFDDDQQEDEALPLLLQLLLQQQQAAAPCCLVPAAVLLSVLNQVLQQPPQPLHHRPDRNYHHDFQPPAPRHDDPLSNVLSVVLSVQSVVLGDYDPRQQPDDQVSRLVSSVSNLVSVVVSVVVSQVVCVVVVHHDRTPGDSVVSSVSSNSHRYDGSVRSNPGDGPPDPPPPPVCVPDDDDDDDDDDD

Nearest PDB structures (foldseek):
  3aka-assembly1_A  TM=2.086E-01  e=8.507E+00  Streptomyces coelicolor A3(2)

Solvent-accessible surface area (backbone atoms only — not comparable to full-atom values): 10798 Å² total; per-residue (Å²): 128,80,37,30,53,80,57,92,62,48,40,47,66,77,35,52,52,46,53,40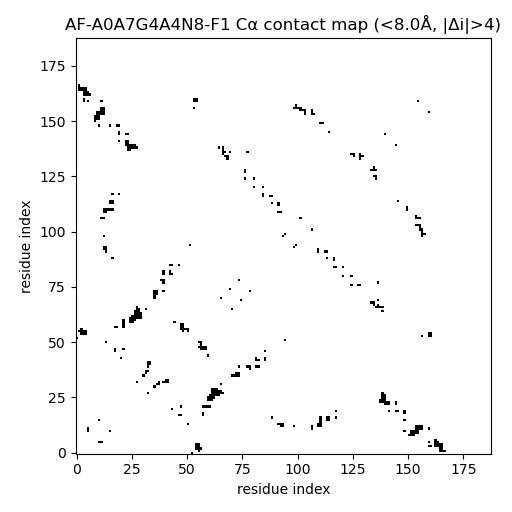,57,35,45,23,44,31,40,32,18,54,64,45,34,63,66,48,24,37,71,44,32,50,51,51,52,53,55,31,53,62,48,84,86,65,47,38,60,58,73,67,51,58,37,79,42,70,44,77,96,34,83,80,35,66,55,70,65,55,42,51,51,48,56,51,53,52,52,57,43,58,74,62,44,67,57,71,69,61,31,69,69,38,48,54,67,62,42,50,51,42,40,52,52,33,48,52,54,48,50,54,52,47,54,54,48,46,52,50,24,56,75,72,74,44,73,66,76,57,68,37,60,59,71,61,43,47,52,56,57,72,70,32,47,71,36,31,48,75,57,48,68,68,39,57,61,63,76,68,77,78,83,75,62,90,57,79,86,66,79,82,74,80,74,79,78,78,85,130

Radius of gyration: 21.12 Å; Cα contacts (8 Å, |Δi|>4): 239; chains: 1; bounding box: 70×36×64 Å